Protein AF-A0A535IGC1-F1 (afdb_monomer)

Foldseek 3Di:
DVLCVLVVNPDDDDPPDDPLPAALDLSLLLVVLLVCLVVLALEAEAADLVQQDDPPDGDRVCSNRVVVSVVVSLPPQQADCVHPVCCCPPVVRDRHHHFKYWHQYPDLPADKDACQVPLVSNLVSVVVPVVPDDPCPSVVVLVQQCVSCVVVVHNGIGGTHMDGPCPVPDPPPVVVVVVVVVPDDPDDDDDDDDDDDDDDDDDDDDDDDDDDDDDDDDDDDD

pLDDT: mean 81.95, std 23.53, range [31.94, 98.69]

Nearest PDB structures (foldseek):
  8bgo-assembly1_C  TM=8.777E-01  e=1.885E-09  Thermococcus chitonophagus
  5bmo-assembly1_A  TM=8.504E-01  e=1.125E-08  Streptomyces atroolivaceus
  4xm0-assembly1_C  TM=8.292E-01  e=2.214E-08  Pyrococcus furiosus DSM 3638
  5b2e-assembly1_A  TM=8.181E-01  e=2.214E-08  Pyrococcus horikoshii OT3
  1uan-assembly1_A  TM=8.549E-01  e=2.161E-07  Thermus thermophilus

Radius of gyration: 29.23 Å; Cα contacts (8 Å, |Δi|>4): 252; chains: 1; bounding box: 65×77×72 Å

Structure (mmCIF, N/CA/C/O backbone):
data_AF-A0A535IGC1-F1
#
_entry.id   AF-A0A535IGC1-F1
#
loop_
_atom_site.group_PDB
_atom_site.id
_atom_site.type_symbol
_atom_site.label_atom_id
_atom_site.label_alt_id
_atom_site.label_comp_id
_atom_site.label_asym_id
_atom_site.label_entity_id
_atom_site.label_seq_id
_atom_site.pdbx_PDB_ins_code
_atom_site.Cartn_x
_atom_site.Cartn_y
_atom_site.Cartn_z
_atom_site.occupancy
_atom_site.B_iso_o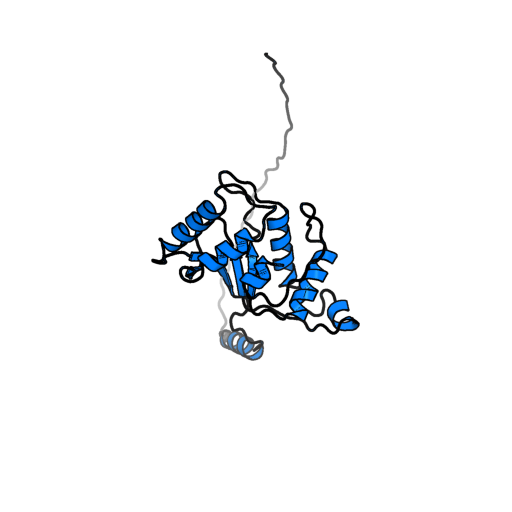r_equiv
_atom_site.auth_seq_id
_atom_site.auth_comp_id
_atom_site.auth_asym_id
_atom_site.auth_atom_id
_atom_site.pdbx_PDB_model_num
ATOM 1 N N . ARG A 1 1 ? -3.485 -13.966 4.591 1.00 93.81 1 ARG A N 1
ATOM 2 C CA . ARG A 1 1 ? -4.575 -14.299 3.627 1.00 93.81 1 ARG A CA 1
ATOM 3 C C . ARG A 1 1 ? -5.974 -14.247 4.254 1.00 93.81 1 ARG A C 1
ATOM 5 O O . ARG A 1 1 ? -6.880 -13.777 3.584 1.00 93.81 1 ARG A O 1
ATOM 12 N N . ALA A 1 2 ? -6.171 -14.672 5.509 1.00 97.38 2 ALA A N 1
ATOM 13 C CA . ALA A 1 2 ? -7.474 -14.575 6.183 1.00 97.38 2 ALA A CA 1
ATOM 14 C C . ALA A 1 2 ? -8.027 -13.134 6.248 1.00 97.38 2 ALA A C 1
ATOM 16 O O . ALA A 1 2 ? -9.156 -12.908 5.826 1.00 97.38 2 ALA A O 1
ATOM 17 N N . ALA A 1 3 ? -7.205 -12.158 6.655 1.00 98.00 3 ALA A N 1
ATOM 18 C CA . ALA A 1 3 ? -7.575 -10.738 6.658 1.00 98.00 3 ALA A CA 1
ATOM 19 C C . ALA A 1 3 ? -8.059 -10.242 5.282 1.00 98.00 3 ALA A C 1
ATOM 21 O O . ALA A 1 3 ? -9.136 -9.668 5.165 1.00 98.00 3 ALA A O 1
ATOM 22 N N . ALA A 1 4 ? -7.308 -10.553 4.219 1.00 97.94 4 ALA A N 1
ATOM 23 C CA . ALA A 1 4 ? -7.671 -10.220 2.842 1.00 97.94 4 ALA A CA 1
ATOM 24 C C . ALA A 1 4 ? -9.051 -10.786 2.453 1.00 97.94 4 ALA A C 1
ATOM 26 O O . ALA A 1 4 ? -9.868 -10.072 1.877 1.00 97.94 4 ALA A O 1
ATOM 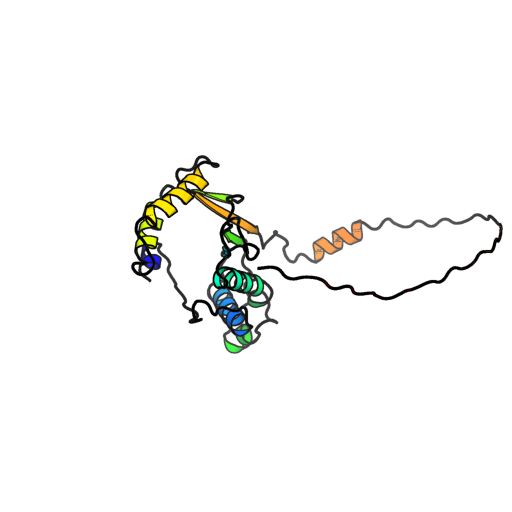27 N N . LYS A 1 5 ? -9.348 -12.036 2.837 1.00 98.00 5 LYS A N 1
ATOM 28 C CA . LYS A 1 5 ? -10.660 -12.659 2.601 1.00 98.00 5 LYS A CA 1
ATOM 29 C C . LYS A 1 5 ? -11.789 -11.927 3.337 1.00 98.00 5 LYS A C 1
ATOM 31 O O . LYS A 1 5 ? -12.843 -11.728 2.747 1.00 98.00 5 LYS A O 1
ATOM 36 N N . ILE A 1 6 ? -11.570 -11.519 4.589 1.00 98.50 6 ILE A N 1
ATOM 37 C CA . ILE A 1 6 ? -12.553 -10.758 5.384 1.00 98.50 6 ILE A CA 1
ATOM 38 C C . ILE A 1 6 ? -12.874 -9.416 4.715 1.00 98.50 6 ILE A C 1
ATOM 40 O O . ILE A 1 6 ? -14.035 -9.026 4.655 1.00 98.50 6 ILE A O 1
ATOM 44 N N . LEU A 1 7 ? -11.858 -8.743 4.169 1.00 98.25 7 LEU A N 1
ATOM 45 C CA . LEU A 1 7 ? -11.997 -7.457 3.478 1.00 98.25 7 LEU A CA 1
ATOM 46 C C . LEU A 1 7 ? -12.511 -7.578 2.030 1.00 98.25 7 LEU A C 1
ATOM 48 O O . LEU A 1 7 ? -12.678 -6.563 1.361 1.00 98.25 7 LEU A O 1
ATOM 52 N N . GLY A 1 8 ? -12.729 -8.792 1.512 1.00 97.94 8 GLY A N 1
ATOM 53 C CA . GLY A 1 8 ? -13.140 -9.000 0.118 1.00 97.94 8 GLY A CA 1
ATOM 54 C C . GLY A 1 8 ? -12.042 -8.716 -0.918 1.00 97.94 8 GLY A C 1
ATOM 55 O O . GLY A 1 8 ? -12.336 -8.522 -2.099 1.00 97.94 8 GLY A O 1
ATOM 56 N N . VAL A 1 9 ? -10.772 -8.701 -0.506 1.00 98.12 9 VAL A N 1
ATOM 57 C CA . VAL A 1 9 ? -9.625 -8.517 -1.405 1.00 98.12 9 VAL A CA 1
ATOM 58 C C . VAL A 1 9 ? -9.498 -9.734 -2.325 1.00 98.12 9 VAL A C 1
ATOM 60 O O . VAL A 1 9 ? -9.334 -10.864 -1.865 1.00 98.12 9 VAL A O 1
ATOM 63 N N . LYS A 1 10 ? -9.547 -9.497 -3.640 1.00 97.12 10 LYS A N 1
ATOM 64 C CA . LYS A 1 10 ? -9.532 -10.557 -4.666 1.00 97.12 10 LYS A CA 1
ATOM 65 C C . LYS A 1 10 ? -8.145 -11.146 -4.913 1.00 97.12 10 LYS A C 1
ATOM 67 O O . LYS A 1 10 ? -8.017 -12.340 -5.167 1.00 97.12 10 LYS A O 1
ATOM 72 N N . HIS A 1 11 ? -7.110 -10.312 -4.838 1.00 96.56 11 HIS A N 1
ATOM 73 C CA . HIS A 1 11 ? -5.739 -10.694 -5.159 1.00 96.56 11 HIS A CA 1
ATOM 74 C C . HIS A 1 11 ? -4.785 -10.202 -4.075 1.00 96.56 11 HIS A C 1
ATOM 76 O O . HIS A 1 11 ? -4.867 -9.065 -3.621 1.00 96.56 11 HIS A O 1
ATOM 82 N N . THR A 1 12 ? -3.870 -11.073 -3.657 1.00 97.19 12 THR A N 1
ATOM 83 C CA . THR A 1 12 ? -2.768 -10.724 -2.758 1.00 97.19 12 THR A CA 1
ATOM 84 C C . THR A 1 12 ? -1.491 -11.266 -3.369 1.00 97.19 12 THR A C 1
ATOM 86 O O . THR A 1 12 ? -1.341 -12.486 -3.492 1.00 97.19 12 THR A O 1
ATOM 89 N N . VAL A 1 13 ? -0.600 -10.355 -3.744 1.00 97.56 13 VAL A N 1
ATOM 90 C CA . VAL A 1 13 ? 0.707 -10.665 -4.322 1.00 97.56 13 VAL A CA 1
ATOM 91 C C . VAL A 1 13 ? 1.762 -10.455 -3.244 1.00 97.56 13 VAL A C 1
ATOM 93 O O . VAL A 1 13 ? 1.803 -9.402 -2.615 1.00 97.56 13 VAL A O 1
ATOM 96 N N . PHE A 1 14 ? 2.588 -11.471 -3.013 1.00 97.56 14 PHE A N 1
ATOM 97 C CA . PHE A 1 14 ? 3.738 -11.391 -2.117 1.00 97.56 14 PHE A CA 1
ATOM 98 C C . PHE A 1 14 ? 4.990 -11.289 -2.982 1.00 97.56 14 PHE A C 1
ATOM 100 O O . PHE A 1 14 ? 5.249 -12.200 -3.762 1.00 97.56 14 PHE A O 1
ATOM 107 N N . LEU A 1 15 ? 5.738 -10.191 -2.856 1.00 97.50 15 LEU A N 1
ATOM 108 C CA . LEU A 1 15 ? 6.966 -9.977 -3.632 1.00 97.50 15 LEU A CA 1
ATOM 109 C C . LEU A 1 15 ? 8.189 -10.696 -3.041 1.00 97.50 15 LEU A C 1
ATOM 111 O O . LEU A 1 15 ? 9.201 -10.823 -3.711 1.00 97.50 15 LEU A O 1
ATOM 115 N N . GLY A 1 16 ? 8.086 -11.203 -1.807 1.00 97.06 16 GLY A N 1
ATOM 116 C CA . GLY A 1 16 ? 9.104 -12.075 -1.213 1.00 97.06 16 GLY A CA 1
ATOM 117 C C . GLY A 1 16 ? 10.353 -11.370 -0.678 1.00 97.06 16 GLY A C 1
ATOM 118 O O . GLY A 1 16 ? 11.321 -12.053 -0.366 1.00 97.06 16 GLY A O 1
ATOM 119 N N . TYR A 1 17 ? 10.336 -10.041 -0.554 1.00 97.50 17 TYR A N 1
ATOM 120 C CA . TYR A 1 17 ? 11.405 -9.282 0.100 1.00 97.50 17 TYR A CA 1
ATOM 121 C C . TYR A 1 17 ? 11.383 -9.480 1.622 1.00 97.50 17 TYR A C 1
ATOM 123 O O . TYR A 1 17 ? 10.310 -9.584 2.219 1.00 97.50 17 TYR A O 1
ATOM 131 N N . GLU A 1 18 ? 12.570 -9.562 2.225 1.00 96.81 18 GLU A N 1
ATOM 132 C CA . GLU A 1 18 ? 12.751 -9.804 3.659 1.00 96.81 18 GLU A CA 1
ATOM 133 C C . GLU A 1 18 ? 12.385 -8.567 4.492 1.00 96.81 18 GLU A C 1
ATOM 135 O O . GLU A 1 18 ? 12.747 -7.441 4.148 1.00 96.81 18 GLU A O 1
ATOM 140 N N . ASP A 1 19 ? 11.664 -8.798 5.590 1.00 96.50 19 ASP A N 1
ATOM 141 C CA . ASP A 1 19 ? 11.233 -7.766 6.535 1.00 96.50 19 ASP A CA 1
ATOM 142 C C . ASP A 1 19 ? 12.435 -7.114 7.233 1.00 96.50 19 ASP A C 1
ATOM 144 O O . ASP A 1 19 ? 13.337 -7.803 7.714 1.00 96.50 19 ASP A O 1
ATOM 148 N N . GLY A 1 20 ? 12.460 -5.783 7.274 1.00 95.56 20 GLY A N 1
ATOM 149 C CA . GLY A 1 20 ? 13.545 -4.979 7.840 1.00 95.56 20 GLY A CA 1
ATOM 150 C C . GLY A 1 20 ? 14.726 -4.733 6.896 1.00 95.56 20 GLY A C 1
ATOM 151 O O . GLY A 1 20 ? 15.635 -3.980 7.252 1.00 95.56 20 GLY A O 1
ATOM 152 N N . TYR A 1 21 ? 14.728 -5.339 5.703 1.00 96.19 21 TYR A N 1
ATOM 153 C CA . TYR A 1 21 ? 15.804 -5.223 4.707 1.00 96.19 21 TYR A CA 1
ATOM 154 C C . TYR A 1 21 ? 15.336 -4.596 3.388 1.00 96.19 21 TYR A C 1
ATOM 156 O O . TYR A 1 21 ? 16.065 -4.618 2.390 1.00 96.19 21 TYR A O 1
ATOM 164 N N . LEU A 1 22 ? 14.128 -4.029 3.354 1.00 97.56 22 LEU A N 1
ATOM 165 C CA . LEU A 1 22 ? 13.589 -3.429 2.141 1.00 97.56 22 LEU A CA 1
ATOM 166 C C . LEU A 1 22 ? 14.400 -2.190 1.735 1.00 97.56 22 LEU A C 1
ATOM 168 O O . LEU A 1 22 ? 14.574 -1.255 2.512 1.00 97.56 22 LEU A O 1
ATOM 172 N N . TYR A 1 23 ? 14.840 -2.157 0.478 1.00 97.38 23 TYR A N 1
ATOM 173 C CA . TYR A 1 23 ? 15.505 -1.003 -0.126 1.00 97.38 23 TYR A CA 1
ATOM 174 C C . TYR A 1 23 ? 14.964 -0.766 -1.544 1.00 97.38 23 TYR A C 1
ATOM 176 O O . TYR A 1 23 ? 14.644 -1.736 -2.231 1.00 97.38 23 TYR A O 1
ATOM 184 N N . PRO A 1 24 ? 14.867 0.482 -2.040 1.00 96.88 24 PRO A N 1
ATOM 185 C CA . PRO A 1 24 ? 14.277 0.798 -3.341 1.00 96.88 24 PRO A CA 1
ATOM 186 C C . PRO A 1 24 ? 15.242 0.517 -4.504 1.00 96.88 24 PRO A C 1
ATOM 188 O O . PRO A 1 24 ? 15.548 1.398 -5.317 1.00 96.88 24 PRO A O 1
ATOM 191 N N . THR A 1 25 ? 15.740 -0.718 -4.590 1.00 98.00 25 THR A N 1
ATOM 192 C CA . THR A 1 25 ? 16.601 -1.165 -5.690 1.00 98.00 25 THR A CA 1
ATOM 193 C C . THR A 1 25 ? 15.827 -1.210 -7.009 1.00 98.00 25 THR A C 1
ATOM 195 O O . THR A 1 25 ? 14.597 -1.106 -7.049 1.00 98.00 25 THR A O 1
ATOM 198 N N . LEU A 1 26 ? 16.547 -1.344 -8.127 1.00 98.00 26 LEU A N 1
ATOM 199 C CA . LEU A 1 26 ? 15.909 -1.467 -9.438 1.00 98.00 26 LEU A CA 1
ATOM 200 C C . LEU A 1 26 ? 15.075 -2.747 -9.548 1.00 98.00 26 LEU A C 1
ATOM 202 O O . LEU A 1 26 ? 14.032 -2.718 -10.192 1.00 98.00 26 LEU A O 1
ATOM 206 N N . GLU A 1 27 ? 15.484 -3.832 -8.895 1.00 98.06 27 GLU A N 1
ATOM 207 C CA . GLU A 1 27 ? 14.746 -5.096 -8.853 1.00 98.06 27 GLU A CA 1
ATOM 208 C C . GLU A 1 27 ? 13.403 -4.930 -8.133 1.00 98.06 27 GLU A C 1
ATOM 210 O O . GLU A 1 27 ? 12.357 -5.196 -8.725 1.00 98.06 27 GLU A O 1
ATOM 215 N N . VAL A 1 28 ? 13.418 -4.376 -6.914 1.00 98.31 28 VAL A N 1
ATOM 216 C CA . VAL A 1 28 ? 12.204 -4.118 -6.117 1.00 98.31 28 VAL A CA 1
ATOM 217 C C . VAL A 1 28 ? 11.236 -3.217 -6.877 1.00 98.31 28 VAL A C 1
ATOM 219 O O . VAL A 1 28 ? 10.037 -3.489 -6.974 1.00 98.31 28 VAL A O 1
ATOM 222 N N . ARG A 1 29 ? 11.767 -2.147 -7.471 1.00 98.38 29 ARG A N 1
ATOM 223 C CA . ARG A 1 29 ? 10.988 -1.214 -8.286 1.00 98.38 29 ARG A CA 1
ATOM 224 C C . ARG A 1 29 ? 10.409 -1.870 -9.534 1.00 98.38 29 ARG A C 1
ATOM 226 O O . ARG A 1 29 ? 9.246 -1.628 -9.846 1.00 98.38 29 ARG A O 1
ATOM 233 N N . LYS A 1 30 ? 11.175 -2.714 -10.233 1.00 98.50 30 LYS A N 1
ATOM 234 C CA . LYS A 1 30 ? 10.685 -3.458 -11.402 1.00 98.50 30 LYS A CA 1
ATOM 235 C C . LYS A 1 30 ? 9.546 -4.392 -11.021 1.00 98.50 30 LYS A C 1
ATOM 237 O O . LYS A 1 30 ? 8.545 -4.443 -11.732 1.00 98.50 30 LYS A O 1
ATOM 242 N N . ASP A 1 31 ? 9.663 -5.081 -9.893 1.00 98.62 31 ASP A N 1
ATOM 243 C CA . ASP A 1 31 ? 8.626 -5.992 -9.417 1.00 98.62 31 ASP A CA 1
ATOM 244 C C . ASP A 1 31 ? 7.330 -5.260 -9.067 1.00 98.62 31 ASP A C 1
ATOM 246 O O . ASP A 1 31 ? 6.247 -5.715 -9.445 1.00 98.62 31 ASP A O 1
ATOM 250 N N . VAL A 1 32 ? 7.416 -4.093 -8.423 1.00 98.56 32 VAL A N 1
ATOM 251 C CA . VAL A 1 32 ? 6.238 -3.253 -8.159 1.00 98.56 32 VAL A CA 1
ATOM 252 C C . VAL A 1 32 ? 5.669 -2.669 -9.455 1.00 98.56 32 VAL A C 1
ATOM 254 O O . VAL A 1 32 ? 4.457 -2.738 -9.670 1.00 98.56 32 VAL A O 1
ATOM 257 N N . ALA A 1 33 ? 6.509 -2.162 -10.361 1.00 98.62 33 ALA A N 1
ATOM 258 C CA . ALA A 1 33 ? 6.076 -1.655 -11.663 1.00 98.62 33 ALA A CA 1
ATOM 259 C C . ALA A 1 33 ? 5.356 -2.733 -12.489 1.00 98.62 33 ALA A C 1
ATOM 261 O O . ALA A 1 33 ? 4.309 -2.455 -13.080 1.00 98.62 33 ALA A O 1
ATOM 262 N N . ARG A 1 34 ? 5.850 -3.978 -12.461 1.00 98.69 34 ARG A N 1
ATOM 263 C CA . ARG A 1 34 ? 5.189 -5.144 -13.059 1.00 98.69 34 ARG A CA 1
ATOM 264 C C . ARG A 1 34 ? 3.773 -5.313 -12.510 1.00 98.69 34 ARG A C 1
ATOM 266 O O . ARG A 1 34 ? 2.833 -5.414 -13.294 1.00 98.69 34 ARG A O 1
ATOM 273 N N . GLN A 1 35 ? 3.590 -5.272 -11.186 1.00 98.69 35 GLN A N 1
ATOM 274 C CA . GLN A 1 35 ? 2.255 -5.395 -10.582 1.00 98.69 35 GLN A CA 1
ATOM 275 C C . GLN A 1 35 ? 1.325 -4.234 -10.952 1.00 98.69 35 GLN A C 1
ATOM 277 O O . GLN A 1 35 ? 0.140 -4.459 -11.203 1.00 98.69 35 GLN A O 1
ATOM 282 N N . ILE A 1 36 ? 1.845 -3.006 -11.051 1.00 98.56 36 ILE A N 1
ATOM 283 C CA . ILE A 1 36 ? 1.057 -1.855 -11.516 1.00 98.56 36 ILE A CA 1
ATOM 284 C C . ILE A 1 36 ? 0.596 -2.067 -12.964 1.00 98.56 36 ILE A C 1
ATOM 286 O O . ILE A 1 36 ? -0.571 -1.817 -13.264 1.00 98.56 36 ILE A O 1
ATOM 290 N N . ARG A 1 37 ? 1.459 -2.565 -13.859 1.00 98.62 37 ARG A N 1
ATOM 291 C CA . ARG A 1 37 ? 1.080 -2.825 -15.260 1.00 98.62 37 ARG A CA 1
ATOM 292 C C . ARG A 1 37 ? 0.132 -4.021 -15.424 1.00 98.62 37 ARG A C 1
ATOM 294 O O . ARG A 1 37 ? -0.730 -3.980 -16.299 1.00 98.62 37 ARG A O 1
ATOM 301 N N . ILE A 1 38 ? 0.236 -5.045 -14.569 1.00 98.56 38 ILE A N 1
ATOM 302 C CA . ILE A 1 38 ? -0.696 -6.190 -14.532 1.00 98.56 38 ILE A CA 1
ATOM 303 C C . ILE A 1 38 ? -2.089 -5.743 -14.077 1.00 98.56 38 ILE A C 1
ATOM 305 O O . ILE A 1 38 ? -3.087 -6.039 -14.732 1.00 98.56 38 ILE A O 1
ATOM 309 N N . HIS A 1 39 ? -2.168 -5.039 -12.946 1.00 98.19 39 HIS A N 1
ATOM 310 C CA . HIS A 1 39 ? -3.447 -4.733 -12.300 1.00 98.19 39 HIS A CA 1
ATOM 311 C C . HIS A 1 39 ? -4.084 -3.421 -12.756 1.00 98.19 39 HIS A C 1
ATOM 313 O O . HIS A 1 39 ? -5.264 -3.207 -12.483 1.00 98.19 39 HIS A O 1
ATOM 319 N N . LYS A 1 40 ? -3.325 -2.555 -13.436 1.00 97.81 40 LYS A N 1
ATOM 320 C CA . LYS A 1 40 ? -3.767 -1.256 -13.962 1.00 97.81 40 LYS A CA 1
ATOM 321 C C . LYS A 1 40 ? -4.612 -0.448 -12.960 1.00 97.81 40 LYS A C 1
ATOM 323 O O . LYS A 1 40 ? -5.730 -0.045 -13.284 1.00 97.81 40 LYS A O 1
ATOM 328 N N . PRO A 1 41 ? -4.121 -0.223 -11.725 1.00 97.75 41 PRO A N 1
ATOM 329 C CA . PRO A 1 41 ? -4.926 0.385 -10.674 1.00 97.75 41 PRO A CA 1
ATOM 330 C C . PRO A 1 41 ? -5.254 1.851 -10.980 1.00 97.75 41 PRO A C 1
ATOM 332 O O . PRO A 1 41 ? -4.369 2.638 -11.314 1.00 97.75 41 PRO A O 1
ATOM 335 N N . ASP A 1 42 ? -6.507 2.258 -10.784 1.00 97.81 42 ASP A N 1
ATOM 336 C CA . ASP A 1 42 ? -6.878 3.680 -10.805 1.00 97.81 42 ASP A CA 1
ATOM 337 C C . ASP A 1 42 ? -6.270 4.443 -9.621 1.00 97.81 42 ASP A C 1
ATOM 339 O O . ASP A 1 42 ? -5.951 5.627 -9.726 1.00 97.81 42 ASP A O 1
ATOM 343 N N . VAL A 1 43 ? -6.112 3.757 -8.490 1.00 97.44 43 VAL A N 1
ATOM 344 C CA . VAL A 1 43 ? -5.687 4.334 -7.219 1.00 97.44 43 VAL A CA 1
ATOM 345 C C . VAL A 1 43 ? -4.623 3.454 -6.579 1.00 97.44 43 VAL A C 1
ATOM 347 O O . VAL A 1 43 ? -4.780 2.235 -6.522 1.00 97.44 43 VAL A O 1
ATOM 350 N N . ILE A 1 44 ? -3.571 4.078 -6.051 1.00 98.00 44 ILE A N 1
ATOM 351 C CA . ILE A 1 44 ? -2.584 3.422 -5.185 1.00 98.00 44 ILE A CA 1
ATOM 352 C C . ILE A 1 44 ? -2.675 4.018 -3.777 1.00 98.00 44 ILE A C 1
ATOM 354 O O . ILE A 1 44 ? -2.884 5.221 -3.628 1.00 98.00 44 ILE A O 1
ATOM 358 N N . LEU A 1 45 ? -2.522 3.174 -2.754 1.00 97.31 45 LEU A N 1
ATOM 359 C CA . LEU A 1 45 ? -2.442 3.569 -1.349 1.00 97.31 45 LEU A CA 1
ATOM 360 C C . LEU A 1 45 ? -1.052 3.206 -0.803 1.00 97.31 45 LEU A C 1
ATOM 362 O O . LEU A 1 45 ? -0.612 2.070 -0.981 1.00 97.31 45 LEU A O 1
ATOM 366 N N . CYS A 1 46 ? -0.375 4.139 -0.134 1.00 96.75 46 CYS A N 1
ATOM 367 C CA . CYS A 1 46 ? 0.873 3.889 0.602 1.00 96.75 46 CYS A CA 1
ATOM 368 C C . CYS A 1 46 ? 1.033 4.888 1.764 1.00 96.75 46 CYS A C 1
ATOM 370 O O . CYS A 1 46 ? 0.148 5.711 1.996 1.00 96.75 46 CYS A O 1
ATOM 372 N N . PHE A 1 47 ? 2.134 4.827 2.516 1.00 94.94 47 PHE A N 1
ATOM 373 C CA . PHE A 1 47 ? 2.464 5.885 3.478 1.00 94.94 47 PHE A CA 1
ATOM 374 C C . PHE A 1 47 ? 3.02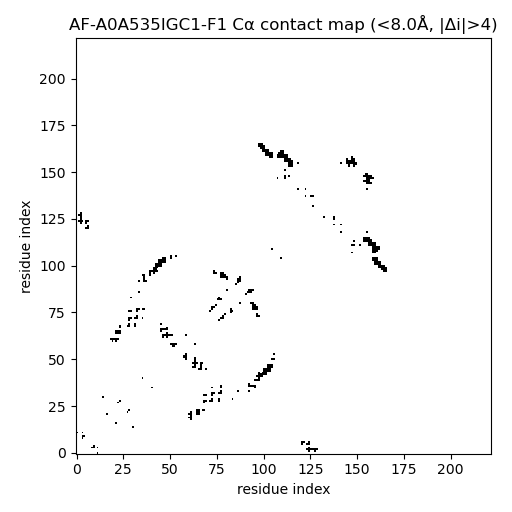1 7.121 2.757 1.00 94.94 47 PHE A C 1
ATOM 376 O O . PHE A 1 47 ? 3.505 7.029 1.627 1.00 94.94 47 PHE A O 1
ATOM 383 N N . ASP A 1 48 ? 2.960 8.291 3.397 1.00 93.31 48 ASP A N 1
ATOM 384 C CA . ASP A 1 48 ? 3.710 9.461 2.934 1.00 93.31 48 ASP A CA 1
ATOM 385 C C . ASP A 1 48 ? 5.221 9.222 3.172 1.00 93.31 48 ASP A C 1
ATOM 387 O O . ASP A 1 48 ? 5.642 9.040 4.318 1.00 93.31 48 ASP A O 1
ATOM 391 N N . PRO A 1 49 ? 6.073 9.240 2.125 1.00 89.94 49 PRO A N 1
ATOM 392 C CA . PRO A 1 49 ? 7.509 8.958 2.256 1.00 89.94 49 PRO A CA 1
ATOM 393 C C . PRO A 1 49 ? 8.267 10.016 3.078 1.00 89.94 49 PRO A C 1
ATOM 395 O O . PRO A 1 49 ? 9.417 9.802 3.472 1.00 89.94 49 PRO A O 1
ATOM 398 N N . THR A 1 50 ? 7.644 11.167 3.351 1.00 90.94 50 THR A N 1
ATOM 399 C CA . THR A 1 50 ? 8.219 12.221 4.198 1.00 90.94 50 THR A CA 1
ATOM 400 C C . THR A 1 50 ? 8.040 11.951 5.695 1.00 90.94 50 THR A C 1
ATOM 402 O O . THR A 1 50 ? 8.705 12.590 6.514 1.00 90.94 50 THR A O 1
ATOM 405 N N . MET A 1 51 ? 7.220 10.965 6.076 1.00 90.81 51 MET A N 1
ATOM 406 C CA . MET A 1 51 ? 7.015 10.541 7.464 1.00 90.81 51 MET A CA 1
ATOM 407 C C . MET A 1 51 ? 8.217 9.764 7.999 1.00 90.81 51 MET A C 1
ATOM 409 O O . MET A 1 51 ? 8.189 8.541 8.114 1.00 90.81 51 MET A O 1
ATOM 413 N N . ARG A 1 52 ? 9.298 10.464 8.334 1.00 92.19 52 ARG A N 1
ATOM 414 C CA . ARG A 1 52 ? 10.508 9.820 8.873 1.00 92.19 52 ARG A CA 1
ATOM 415 C C . ARG A 1 52 ? 10.567 9.862 10.399 1.00 92.19 52 ARG A C 1
ATOM 417 O O . ARG A 1 52 ? 11.063 8.925 11.016 1.00 92.19 52 ARG A O 1
ATOM 424 N N . ILE A 1 53 ? 10.072 10.943 11.000 1.00 92.25 53 ILE A N 1
ATOM 425 C CA . ILE A 1 53 ? 10.159 11.219 12.438 1.00 92.25 53 ILE A CA 1
ATOM 426 C C . ILE A 1 53 ? 8.850 11.877 12.892 1.00 92.25 53 ILE A C 1
ATOM 428 O O . ILE A 1 53 ? 8.317 12.738 12.193 1.00 92.25 53 ILE A O 1
ATOM 432 N N . ALA A 1 54 ? 8.367 11.482 14.064 1.00 88.00 54 ALA A N 1
ATOM 433 C CA . ALA A 1 54 ? 7.329 12.140 14.849 1.00 88.00 54 ALA A CA 1
ATOM 434 C C . ALA A 1 54 ? 7.847 12.379 16.280 1.00 88.00 54 ALA A C 1
ATOM 436 O O . ALA A 1 54 ? 8.912 11.881 16.644 1.00 88.00 54 ALA A O 1
ATOM 437 N N . ASP A 1 55 ? 7.091 13.116 17.097 1.00 87.88 55 ASP A N 1
ATOM 438 C CA . ASP A 1 55 ? 7.530 13.599 18.418 1.00 87.88 55 ASP A CA 1
ATOM 439 C C . ASP A 1 55 ? 8.127 12.512 19.329 1.00 87.88 55 ASP A C 1
ATOM 441 O O . ASP A 1 55 ? 9.094 12.760 20.046 1.00 87.88 55 ASP A O 1
ATOM 445 N N . THR A 1 56 ? 7.574 11.299 19.290 1.00 89.50 56 THR A N 1
ATOM 446 C CA . THR A 1 56 ? 8.005 10.164 20.124 1.00 89.50 56 THR A CA 1
ATOM 447 C C . THR A 1 56 ? 8.328 8.907 19.316 1.00 89.50 56 THR A C 1
ATOM 449 O O . THR A 1 56 ? 8.471 7.826 19.888 1.00 89.50 56 THR A O 1
ATOM 452 N N . TYR A 1 57 ? 8.433 9.017 17.989 1.00 88.62 57 TYR A N 1
ATOM 453 C CA . TYR A 1 57 ? 8.500 7.854 17.106 1.00 88.62 57 TYR A CA 1
ATOM 454 C C . TYR A 1 57 ? 9.404 8.094 15.893 1.00 88.62 57 TYR A C 1
ATOM 456 O O . TYR A 1 57 ? 9.258 9.078 15.171 1.00 88.62 57 TYR A O 1
ATOM 464 N N . VAL A 1 58 ? 10.321 7.161 15.641 1.00 93.25 58 VAL A N 1
ATOM 465 C CA . VAL A 1 58 ? 11.070 7.071 14.381 1.00 93.25 58 VAL A CA 1
ATOM 466 C C . VAL A 1 58 ? 10.382 6.022 13.521 1.00 93.25 58 VAL A C 1
ATOM 468 O O . VAL A 1 58 ? 10.139 4.912 13.993 1.00 93.25 58 VAL A O 1
ATOM 471 N N . ASN A 1 59 ? 10.047 6.375 12.280 1.00 93.44 59 ASN A N 1
ATOM 472 C CA . ASN A 1 59 ? 9.294 5.471 11.418 1.00 93.44 59 ASN A CA 1
ATOM 473 C C . ASN A 1 59 ? 10.128 4.252 11.019 1.00 93.44 59 ASN A C 1
ATOM 475 O O . ASN A 1 59 ? 11.346 4.344 10.844 1.00 93.44 59 ASN A O 1
ATOM 479 N N . HIS A 1 60 ? 9.451 3.119 10.847 1.00 94.69 60 HIS A N 1
ATOM 480 C CA . HIS A 1 60 ? 10.078 1.893 10.383 1.00 94.69 60 HIS A CA 1
ATOM 481 C C . HIS A 1 60 ? 10.708 2.115 8.995 1.00 94.69 60 HIS A C 1
ATOM 483 O O . HIS A 1 60 ? 10.035 2.677 8.121 1.00 94.69 60 HIS A O 1
ATOM 489 N N . PRO A 1 61 ? 11.963 1.681 8.760 1.00 94.62 61 PRO A N 1
ATOM 490 C CA . PRO A 1 61 ? 12.627 1.861 7.469 1.00 94.62 61 PRO A CA 1
ATOM 491 C C . PRO A 1 61 ? 11.793 1.292 6.317 1.00 94.62 61 PRO A C 1
ATOM 493 O O . PRO A 1 61 ? 11.554 1.999 5.345 1.00 94.62 61 PRO A O 1
ATOM 496 N N . ASP A 1 62 ? 11.225 0.095 6.464 1.00 97.00 62 ASP A N 1
ATOM 497 C CA . ASP A 1 62 ? 10.401 -0.505 5.407 1.00 97.00 62 ASP A CA 1
ATOM 498 C C . ASP A 1 62 ? 9.161 0.320 5.041 1.00 97.00 62 ASP A C 1
ATOM 500 O O . ASP A 1 62 ? 8.783 0.346 3.874 1.00 97.00 62 ASP A O 1
ATOM 504 N N . HIS A 1 63 ? 8.536 1.048 5.978 1.00 96.19 63 HIS A N 1
ATOM 505 C CA . HIS A 1 63 ? 7.415 1.934 5.630 1.00 96.19 63 HIS A CA 1
ATOM 506 C C . HIS A 1 63 ? 7.868 3.073 4.712 1.00 96.19 63 HIS A C 1
ATOM 508 O O . HIS A 1 63 ? 7.164 3.445 3.768 1.00 96.19 63 HIS A O 1
ATOM 514 N N . ILE A 1 64 ? 9.050 3.622 4.996 1.00 95.56 64 ILE A N 1
ATOM 515 C CA . ILE A 1 64 ? 9.665 4.688 4.211 1.00 95.56 64 ILE A CA 1
ATOM 516 C C . ILE A 1 64 ? 10.039 4.146 2.830 1.00 95.56 64 ILE A C 1
ATOM 518 O O . ILE A 1 64 ? 9.621 4.708 1.817 1.00 95.56 64 ILE A O 1
ATOM 522 N N . GLU A 1 65 ? 10.781 3.040 2.785 1.00 97.38 65 GLU A N 1
ATOM 523 C CA . GLU A 1 65 ? 11.307 2.492 1.536 1.00 97.38 65 GLU A CA 1
ATOM 524 C C . GLU A 1 65 ? 10.198 1.905 0.652 1.00 97.38 65 GLU A C 1
ATOM 526 O O . GLU A 1 65 ? 10.217 2.113 -0.559 1.00 97.38 65 GLU A O 1
ATOM 531 N N . ALA A 1 66 ? 9.158 1.280 1.218 1.00 97.81 66 ALA A N 1
ATOM 532 C CA . ALA A 1 66 ? 7.986 0.849 0.448 1.00 97.81 66 ALA A CA 1
ATOM 533 C C . ALA A 1 66 ? 7.275 2.034 -0.223 1.00 97.81 66 ALA A C 1
ATOM 535 O O . ALA A 1 66 ? 6.842 1.940 -1.374 1.00 97.81 66 ALA A O 1
ATOM 536 N N . SER A 1 67 ? 7.183 3.168 0.474 1.00 96.81 67 SER A N 1
ATOM 537 C CA . SER A 1 67 ? 6.583 4.388 -0.075 1.00 96.81 67 SER A CA 1
ATOM 538 C C . SER A 1 67 ? 7.455 4.987 -1.179 1.00 96.81 67 SER A C 1
ATOM 540 O O . SER A 1 67 ? 6.948 5.346 -2.241 1.00 96.81 67 SER A O 1
ATOM 542 N N . GLU A 1 68 ? 8.774 5.018 -0.982 1.00 97.00 68 GLU A N 1
ATOM 543 C CA . GLU A 1 68 ? 9.740 5.456 -1.995 1.00 97.00 68 GLU A CA 1
ATOM 544 C C . GLU A 1 68 ? 9.675 4.583 -3.261 1.00 97.00 68 GLU A C 1
ATOM 546 O O . GLU A 1 68 ? 9.651 5.105 -4.382 1.00 97.00 68 GLU A O 1
ATOM 551 N N . VAL A 1 69 ? 9.573 3.257 -3.100 1.00 98.06 69 VAL A N 1
ATOM 552 C CA . VAL A 1 69 ? 9.360 2.315 -4.208 1.00 98.06 69 VAL A CA 1
ATOM 553 C C . VAL A 1 69 ? 8.083 2.658 -4.966 1.00 98.06 69 VAL A C 1
ATOM 555 O O . VAL A 1 69 ? 8.124 2.740 -6.194 1.00 98.06 69 VAL A O 1
ATOM 558 N N . VAL A 1 70 ? 6.960 2.884 -4.274 1.00 97.62 70 VAL A N 1
ATOM 559 C CA . VAL A 1 70 ? 5.679 3.229 -4.912 1.00 97.62 70 VAL A CA 1
ATOM 560 C C . VAL A 1 70 ? 5.793 4.514 -5.733 1.00 97.62 70 VAL A C 1
ATOM 562 O O . VAL A 1 70 ? 5.367 4.533 -6.889 1.00 97.62 70 VAL A O 1
ATOM 565 N N . LEU A 1 71 ? 6.401 5.571 -5.188 1.00 96.31 71 LEU A N 1
ATOM 566 C CA . LEU A 1 71 ? 6.542 6.849 -5.892 1.00 96.31 71 LEU A CA 1
ATOM 567 C C . LEU A 1 71 ? 7.365 6.711 -7.178 1.00 96.31 71 LEU A C 1
ATOM 569 O O . LEU A 1 71 ? 6.942 7.185 -8.236 1.00 96.31 71 LEU A O 1
ATOM 573 N N . ARG A 1 72 ? 8.507 6.018 -7.106 1.00 96.88 72 ARG A N 1
ATOM 574 C CA . ARG A 1 72 ? 9.347 5.728 -8.282 1.00 96.88 72 ARG A CA 1
ATOM 575 C C . ARG A 1 72 ? 8.626 4.827 -9.281 1.00 96.88 72 ARG A C 1
ATOM 577 O O . ARG A 1 72 ? 8.749 5.021 -10.491 1.00 96.88 72 ARG A O 1
ATOM 584 N N . SER A 1 73 ? 7.809 3.907 -8.767 1.00 97.06 73 SER A N 1
ATOM 585 C CA . SER A 1 73 ? 7.030 2.989 -9.588 1.00 97.06 73 SER A CA 1
ATOM 586 C C . SER A 1 73 ? 5.960 3.711 -10.406 1.00 97.06 73 SER A C 1
ATOM 588 O O . SER A 1 73 ? 5.731 3.367 -11.560 1.00 97.06 73 SER A O 1
ATOM 590 N N . ILE A 1 74 ? 5.324 4.747 -9.851 1.00 95.75 74 ILE A N 1
ATOM 591 C CA . ILE A 1 74 ? 4.329 5.562 -10.566 1.00 95.75 74 ILE A CA 1
ATOM 592 C C . ILE A 1 74 ? 4.976 6.335 -11.722 1.00 95.75 74 ILE A C 1
ATOM 594 O O . ILE A 1 74 ? 4.423 6.379 -12.825 1.00 95.75 74 ILE A O 1
ATOM 598 N N . ASN A 1 75 ? 6.140 6.947 -11.492 1.00 92.62 75 ASN A N 1
ATOM 599 C CA . ASN A 1 75 ? 6.863 7.703 -12.511 1.00 92.62 75 ASN A CA 1
ATOM 600 C C . ASN A 1 75 ? 8.391 7.591 -12.313 1.00 92.62 75 ASN A C 1
ATOM 602 O O . ASN A 1 75 ? 8.885 8.085 -11.297 1.00 92.62 75 ASN A O 1
ATOM 606 N N . PRO A 1 76 ? 9.157 7.027 -13.272 1.00 94.12 76 PRO A N 1
ATOM 607 C CA . PRO A 1 76 ? 8.746 6.609 -14.620 1.00 94.12 76 PRO A CA 1
ATOM 608 C C . PRO A 1 76 ? 8.442 5.106 -14.788 1.00 94.12 76 PRO A C 1
ATOM 610 O O . PRO A 1 76 ? 8.104 4.696 -15.902 1.00 94.12 76 PRO A O 1
ATOM 613 N N . ASP A 1 77 ? 8.585 4.277 -13.746 1.00 97.81 77 ASP A N 1
ATOM 614 C CA . ASP A 1 77 ? 8.775 2.826 -13.935 1.00 97.81 77 ASP A CA 1
ATOM 615 C C . ASP A 1 77 ? 7.576 2.105 -14.559 1.00 97.81 77 ASP A C 1
ATOM 617 O O . ASP A 1 77 ? 7.734 1.325 -15.499 1.00 97.81 77 ASP A O 1
ATOM 621 N N . ALA A 1 78 ? 6.363 2.369 -14.078 1.00 97.62 78 ALA A N 1
ATOM 622 C CA . ALA A 1 78 ? 5.153 1.754 -14.609 1.00 97.62 78 ALA A CA 1
ATOM 623 C C . ALA A 1 78 ? 4.533 2.555 -15.760 1.00 97.62 78 ALA A C 1
ATOM 625 O O . ALA A 1 78 ? 3.849 1.965 -16.591 1.00 97.62 78 ALA A O 1
ATOM 626 N N . SER A 1 79 ? 4.771 3.867 -15.832 1.00 96.62 79 SER A N 1
ATOM 627 C CA . SER A 1 79 ? 4.058 4.785 -16.734 1.00 96.62 79 SER A CA 1
ATOM 628 C C . SER A 1 79 ? 4.731 5.014 -18.089 1.00 96.62 79 SER A C 1
ATOM 630 O O . SER A 1 79 ? 4.131 5.635 -18.967 1.00 96.62 79 SER A O 1
ATOM 632 N N . THR A 1 80 ? 5.943 4.498 -18.301 1.00 95.44 80 THR A N 1
ATOM 633 C CA . THR A 1 80 ? 6.703 4.676 -19.550 1.00 95.44 80 THR A CA 1
ATOM 634 C C . THR A 1 80 ? 7.177 3.337 -20.115 1.00 95.44 80 THR A C 1
ATOM 636 O O . THR A 1 80 ? 7.350 2.382 -19.369 1.00 95.44 80 THR A O 1
ATOM 639 N N . ARG A 1 81 ? 7.406 3.242 -21.434 1.00 95.88 81 ARG A N 1
ATOM 640 C CA . ARG A 1 81 ? 8.004 2.031 -22.048 1.00 95.88 81 ARG A CA 1
ATOM 641 C C . ARG A 1 81 ? 9.523 1.981 -21.885 1.00 95.88 81 ARG A C 1
ATOM 643 O O . ARG A 1 81 ? 10.118 0.919 -21.987 1.00 95.88 81 ARG A O 1
ATOM 650 N N . GLN A 1 82 ? 10.142 3.140 -21.684 1.00 95.94 82 GLN A N 1
ATOM 651 C CA . GLN A 1 82 ? 11.588 3.316 -21.621 1.00 95.94 82 GLN A CA 1
ATOM 652 C C . GLN A 1 82 ? 12.174 2.744 -20.334 1.00 95.94 82 GLN A C 1
ATOM 654 O O . GLN A 1 82 ? 13.300 2.256 -20.340 1.00 95.94 82 GLN A O 1
ATOM 659 N N . MET A 1 83 ? 11.420 2.821 -19.237 1.00 97.19 83 MET A N 1
ATOM 660 C CA . MET A 1 83 ? 11.821 2.224 -17.977 1.00 97.19 83 MET A CA 1
ATOM 661 C C . MET A 1 83 ? 11.361 0.768 -17.920 1.00 97.19 83 MET A C 1
ATOM 663 O O . MET A 1 83 ? 10.195 0.473 -18.195 1.00 97.19 83 MET A O 1
ATOM 667 N N . PHE A 1 84 ? 12.293 -0.121 -17.571 1.00 97.81 84 PHE A N 1
ATOM 668 C CA . PHE A 1 84 ? 12.103 -1.574 -17.590 1.00 97.81 84 PHE A CA 1
ATOM 669 C C . PHE A 1 84 ? 11.458 -2.061 -18.905 1.00 97.81 84 PHE A C 1
ATOM 671 O O . PHE A 1 84 ? 10.323 -2.558 -18.891 1.00 97.81 84 PHE A O 1
ATOM 678 N N . PRO A 1 85 ? 12.126 -1.856 -20.061 1.00 97.81 85 PRO A N 1
ATOM 679 C CA . PRO A 1 85 ? 11.575 -2.206 -21.369 1.00 97.81 85 PRO A CA 1
ATOM 680 C C . PRO A 1 85 ? 11.206 -3.689 -21.477 1.00 97.81 85 PRO A C 1
ATOM 682 O O . PRO A 1 85 ? 10.242 -4.000 -22.175 1.00 97.81 85 PRO A O 1
ATOM 685 N N . GLU A 1 86 ? 11.881 -4.571 -20.729 1.00 98.06 86 GLU A N 1
ATOM 686 C CA . GLU A 1 86 ? 11.590 -6.008 -20.668 1.00 98.06 86 GLU A CA 1
ATOM 687 C C . GLU A 1 86 ? 10.148 -6.310 -20.232 1.00 98.06 86 GLU A C 1
ATOM 689 O O . GLU A 1 86 ? 9.531 -7.255 -20.721 1.00 98.06 86 GLU A O 1
ATOM 694 N N . LEU A 1 87 ? 9.548 -5.457 -19.388 1.00 98.38 87 LEU A N 1
ATOM 695 C CA . LEU A 1 87 ? 8.148 -5.616 -18.989 1.00 98.38 87 LEU A CA 1
ATOM 696 C C . LEU A 1 87 ? 7.212 -5.496 -20.199 1.00 98.38 87 LEU A C 1
ATOM 698 O O . LEU A 1 87 ? 6.157 -6.116 -20.221 1.00 98.38 87 LEU A O 1
ATOM 702 N N . TRP A 1 88 ? 7.576 -4.701 -21.208 1.00 97.25 88 TRP A N 1
ATOM 703 C CA . TRP A 1 88 ? 6.790 -4.548 -22.433 1.00 97.25 88 TRP A CA 1
ATOM 704 C C . TRP A 1 88 ? 7.229 -5.525 -23.534 1.00 97.25 88 TRP A C 1
ATOM 706 O O . TRP A 1 88 ? 6.368 -6.148 -24.156 1.00 97.25 88 TRP A O 1
ATOM 716 N N . THR A 1 89 ? 8.534 -5.675 -23.785 1.00 97.75 89 THR A N 1
ATOM 717 C CA . THR A 1 89 ? 9.030 -6.530 -24.879 1.00 97.75 89 THR A CA 1
ATOM 718 C C . THR A 1 89 ? 8.812 -8.010 -24.606 1.00 97.75 89 THR A C 1
ATOM 720 O O . THR A 1 89 ? 8.398 -8.727 -25.515 1.00 97.75 89 THR A O 1
ATOM 723 N N . ASP A 1 90 ? 9.047 -8.446 -23.367 1.00 98.19 90 ASP A N 1
ATOM 724 C CA . ASP A 1 90 ? 9.139 -9.866 -23.022 1.00 98.19 90 ASP A CA 1
ATOM 725 C C . ASP A 1 90 ? 7.878 -10.332 -22.284 1.00 98.19 90 ASP A C 1
ATOM 727 O O . ASP A 1 90 ? 7.380 -11.428 -22.525 1.00 98.19 90 ASP A O 1
ATOM 731 N N . GLU A 1 91 ? 7.332 -9.485 -21.402 1.00 98.31 91 GLU A N 1
ATOM 732 C CA . GLU A 1 91 ? 6.130 -9.801 -20.611 1.00 98.31 91 GLU A CA 1
ATOM 733 C C . GLU A 1 91 ? 4.833 -9.220 -21.209 1.00 98.31 91 GLU A C 1
ATOM 735 O O . GLU A 1 91 ? 3.741 -9.491 -20.708 1.00 98.31 91 GLU A O 1
ATOM 740 N N . HIS A 1 92 ? 4.931 -8.426 -22.282 1.00 98.00 92 HIS A N 1
ATOM 741 C CA . HIS A 1 92 ? 3.792 -7.796 -22.970 1.00 98.00 92 HIS A CA 1
ATOM 742 C C . HIS A 1 92 ? 2.894 -6.937 -22.058 1.00 98.00 92 HIS A C 1
ATOM 744 O O . HIS A 1 92 ? 1.693 -6.774 -22.295 1.00 98.00 92 HIS A O 1
ATOM 750 N N . LEU A 1 93 ? 3.482 -6.347 -21.014 1.00 98.44 93 LEU A N 1
ATOM 751 C CA . LEU A 1 93 ? 2.810 -5.468 -20.066 1.00 98.44 93 LEU A CA 1
ATOM 752 C C . LEU A 1 93 ? 2.897 -4.009 -20.520 1.00 98.44 93 LEU A C 1
ATOM 754 O O . LEU A 1 93 ? 3.938 -3.346 -20.432 1.00 98.44 93 LEU A O 1
ATOM 758 N N . GLU A 1 94 ? 1.757 -3.497 -20.974 1.00 98.19 94 GLU A N 1
ATOM 759 C CA . GLU A 1 94 ? 1.594 -2.099 -21.366 1.00 98.19 94 GLU A CA 1
ATOM 760 C C . GLU A 1 94 ? 1.770 -1.138 -20.176 1.00 98.19 94 GLU A C 1
ATOM 762 O O . GLU A 1 94 ? 1.307 -1.450 -19.072 1.00 98.19 94 GLU A O 1
ATOM 767 N N . PRO A 1 95 ? 2.398 0.040 -20.373 1.00 98.06 95 PRO A N 1
ATOM 768 C CA . PRO A 1 95 ? 2.519 1.033 -19.320 1.00 98.06 95 PRO A CA 1
ATOM 769 C C . PRO A 1 95 ? 1.164 1.453 -18.765 1.00 98.06 95 PRO A C 1
ATOM 771 O O . PRO A 1 95 ? 0.167 1.550 -19.485 1.00 98.06 95 PRO A O 1
ATOM 774 N N . HIS A 1 96 ? 1.149 1.764 -17.476 1.00 97.69 96 HIS A N 1
ATOM 775 C CA . HIS A 1 96 ? -0.036 2.225 -16.779 1.00 97.69 96 HIS A CA 1
ATOM 776 C C . HIS A 1 96 ? 0.310 3.376 -15.845 1.00 97.69 96 HIS A C 1
ATOM 778 O O . HIS A 1 96 ? 1.274 3.310 -15.082 1.00 97.69 96 HIS A O 1
ATOM 784 N N . LYS A 1 97 ? -0.510 4.424 -15.890 1.00 96.00 97 LYS A N 1
ATOM 785 C CA . LYS A 1 97 ? -0.420 5.567 -14.988 1.00 96.00 97 LYS A CA 1
ATOM 786 C C . LYS A 1 97 ? -1.671 5.586 -14.100 1.00 96.00 97 LYS A C 1
ATOM 788 O O . LYS A 1 97 ? -2.771 5.718 -14.633 1.00 96.00 97 LYS A O 1
ATOM 793 N N . PRO A 1 98 ? -1.530 5.439 -12.772 1.00 96.69 98 PRO A N 1
ATOM 794 C CA . PRO A 1 98 ? -2.647 5.595 -11.845 1.00 96.69 98 PRO A CA 1
ATOM 795 C C . PRO A 1 98 ? -3.203 7.022 -11.864 1.00 96.69 98 PRO A C 1
ATOM 797 O O . PRO A 1 98 ? -2.469 7.976 -12.120 1.00 96.69 98 PRO A O 1
ATOM 800 N N . LYS A 1 99 ? -4.483 7.171 -11.519 1.00 96.44 99 LYS A N 1
ATOM 801 C CA . LYS A 1 99 ? -5.203 8.454 -11.506 1.00 96.44 99 LYS A CA 1
ATOM 802 C C . LYS A 1 99 ? -5.002 9.225 -10.205 1.00 96.44 99 LYS A C 1
ATOM 804 O O . LYS A 1 99 ? -5.039 10.458 -10.198 1.00 96.44 99 LYS A O 1
ATOM 809 N N . ALA A 1 100 ? -4.817 8.512 -9.095 1.00 96.50 100 ALA A N 1
ATOM 810 C CA . ALA A 1 100 ? -4.603 9.112 -7.785 1.00 96.50 100 ALA A CA 1
ATOM 811 C C . ALA A 1 100 ? -3.709 8.260 -6.877 1.00 96.50 100 ALA A C 1
ATOM 813 O O . ALA A 1 100 ? -3.650 7.034 -6.985 1.00 96.50 100 ALA A O 1
ATOM 814 N N . LEU A 1 101 ? -3.055 8.943 -5.942 1.00 96.25 101 LEU A N 1
ATOM 815 C CA . LEU A 1 101 ? -2.274 8.367 -4.859 1.00 96.25 101 LEU A CA 1
ATOM 816 C C . LEU A 1 101 ? -2.864 8.830 -3.525 1.00 96.25 101 LEU A C 1
ATOM 818 O O . LEU A 1 101 ? -3.057 10.027 -3.311 1.00 96.25 101 LEU A O 1
ATOM 822 N N . PHE A 1 102 ? -3.154 7.884 -2.642 1.00 97.00 102 PHE A N 1
ATOM 823 C CA . PHE A 1 102 ? -3.632 8.131 -1.286 1.00 97.00 102 PHE A CA 1
ATOM 824 C C . PHE A 1 102 ? -2.488 7.834 -0.326 1.00 97.00 102 PHE A C 1
ATOM 826 O O . PHE A 1 102 ? -1.992 6.709 -0.260 1.00 97.00 102 PHE A O 1
ATOM 833 N N . LEU A 1 103 ? -2.071 8.861 0.400 1.00 96.19 103 LEU A N 1
ATOM 834 C CA . LEU A 1 103 ? -0.974 8.792 1.347 1.00 96.19 103 LEU A CA 1
ATOM 835 C C . LEU A 1 103 ? -1.534 8.779 2.765 1.00 96.19 103 LEU A C 1
ATOM 837 O O . LEU A 1 103 ? -2.188 9.736 3.182 1.00 96.19 103 LEU A O 1
ATOM 841 N N . THR A 1 104 ? -1.271 7.706 3.501 1.00 93.88 104 THR A N 1
ATOM 842 C CA . THR A 1 104 ? -1.483 7.663 4.951 1.00 93.88 104 THR A CA 1
ATOM 843 C C . THR A 1 104 ? -0.439 8.554 5.620 1.00 93.88 104 THR A C 1
ATOM 845 O O . THR A 1 104 ? 0.746 8.400 5.328 1.00 93.88 104 THR A O 1
ATOM 848 N N . THR A 1 105 ? -0.860 9.462 6.505 1.00 87.31 105 THR A N 1
ATOM 849 C CA . THR A 1 105 ? 0.003 10.409 7.238 1.00 87.31 105 THR A CA 1
ATOM 850 C C . THR A 1 105 ? 0.002 10.140 8.753 1.00 87.31 105 THR A C 1
ATOM 852 O O . THR A 1 105 ? -0.842 9.398 9.249 1.00 87.31 105 THR A O 1
ATOM 855 N N . PHE A 1 106 ? 0.968 10.696 9.507 1.00 81.06 106 PHE A N 1
ATOM 856 C CA . PHE A 1 106 ? 0.945 10.653 10.988 1.00 81.06 106 PHE A CA 1
ATOM 857 C C . PHE A 1 106 ? -0.022 11.679 11.578 1.00 81.06 106 PHE A C 1
ATOM 859 O O . PHE A 1 106 ? -0.469 11.522 12.711 1.00 81.06 106 PHE A O 1
ATOM 866 N N . ASP A 1 107 ? -0.306 12.744 10.832 1.00 74.50 107 ASP A N 1
ATOM 867 C CA . ASP A 1 107 ? -1.325 13.708 11.199 1.00 74.50 107 ASP A CA 1
ATOM 868 C C . ASP A 1 107 ? -2.674 13.332 10.578 1.00 74.50 107 ASP A C 1
ATOM 870 O O . ASP A 1 107 ? -2.788 12.499 9.685 1.00 74.50 107 ASP A O 1
ATOM 874 N N . ASP A 1 108 ? -3.723 13.978 11.053 1.00 66.50 108 ASP A N 1
ATOM 875 C CA . ASP A 1 108 ? -5.086 13.836 10.546 1.00 66.50 108 ASP A CA 1
ATOM 876 C C . ASP A 1 108 ? -5.453 14.957 9.562 1.00 66.50 108 ASP A C 1
ATOM 878 O O . ASP A 1 108 ? -6.629 15.288 9.356 1.00 66.50 108 ASP A O 1
ATOM 882 N N . LYS A 1 109 ? -4.433 15.556 8.935 1.00 68.81 109 LYS A N 1
ATOM 883 C CA . LYS A 1 109 ? -4.584 16.616 7.937 1.00 68.81 109 LYS A CA 1
ATOM 884 C C . LYS A 1 109 ? -4.712 15.979 6.559 1.00 68.81 109 LYS A C 1
ATOM 886 O O . LYS A 1 109 ? -3.784 15.952 5.758 1.00 68.81 109 LYS A O 1
ATOM 891 N N . GLY A 1 110 ? -5.901 15.470 6.276 1.00 82.75 110 GLY A N 1
ATOM 892 C CA . GLY A 1 110 ? -6.201 14.832 5.003 1.00 82.75 110 GLY A CA 1
ATOM 893 C C . GLY A 1 110 ? -7.690 14.796 4.704 1.00 82.75 110 GLY A C 1
ATOM 894 O O . GLY A 1 110 ? -8.521 15.292 5.458 1.00 82.75 110 GLY A O 1
ATOM 895 N N . THR A 1 111 ? -8.034 14.191 3.577 1.00 93.06 111 THR A N 1
ATOM 896 C CA . THR A 1 111 ? -9.406 13.795 3.282 1.00 93.06 111 THR A CA 1
ATOM 897 C C . THR A 1 111 ? -9.784 12.636 4.199 1.00 93.06 111 THR A C 1
ATOM 899 O O . THR A 1 111 ? -9.148 11.584 4.156 1.00 93.06 111 THR A O 1
ATOM 902 N N . ALA A 1 112 ? -10.808 12.837 5.027 1.00 94.44 112 ALA A N 1
ATOM 903 C CA . ALA A 1 112 ? -11.379 11.791 5.861 1.00 94.44 112 ALA A CA 1
ATOM 904 C C . ALA A 1 112 ? -12.391 10.956 5.071 1.00 94.44 112 ALA A C 1
ATOM 906 O O . ALA A 1 112 ? -13.261 11.498 4.389 1.00 94.44 112 ALA A O 1
ATOM 907 N N . ILE A 1 113 ? -12.276 9.640 5.195 1.00 95.88 113 ILE A N 1
ATOM 908 C CA . ILE A 1 113 ? -13.213 8.656 4.665 1.00 95.88 113 ILE A CA 1
ATOM 909 C C . ILE A 1 113 ? -13.986 8.085 5.850 1.00 95.88 113 ILE A C 1
ATOM 911 O O . ILE A 1 113 ? -13.372 7.552 6.775 1.00 95.88 113 ILE A O 1
ATOM 915 N N . ASP A 1 114 ? -15.314 8.215 5.836 1.00 97.75 114 ASP A N 1
ATOM 916 C CA . ASP A 1 114 ? -16.176 7.614 6.856 1.00 97.75 114 ASP A CA 1
ATOM 917 C C . ASP A 1 114 ? -16.094 6.086 6.763 1.00 97.75 114 ASP A C 1
ATOM 919 O O . ASP A 1 114 ? -16.370 5.493 5.717 1.00 97.75 114 ASP A O 1
ATOM 923 N N . ILE A 1 115 ? -15.699 5.456 7.868 1.00 97.88 115 ILE A N 1
ATOM 924 C CA . ILE A 1 115 ? -15.620 3.999 8.002 1.00 97.88 115 ILE A CA 1
ATOM 925 C C . ILE A 1 115 ? -16.522 3.479 9.125 1.00 97.88 115 ILE A C 1
ATOM 927 O O . ILE A 1 115 ? -16.359 2.338 9.559 1.00 97.88 115 ILE A O 1
ATOM 931 N N . GLY A 1 116 ? -17.462 4.289 9.623 1.00 97.88 116 GLY A N 1
ATOM 932 C CA . GLY A 1 116 ? -18.320 3.950 10.759 1.00 97.88 116 GLY A CA 1
ATOM 933 C C . GLY A 1 116 ? -19.047 2.615 10.594 1.00 97.88 116 GLY A C 1
ATOM 934 O O . GLY A 1 116 ? -19.025 1.793 11.509 1.00 97.88 116 GLY A O 1
ATOM 935 N N . ASP A 1 117 ? -19.608 2.368 9.412 1.00 98.06 117 ASP A N 1
ATOM 936 C CA . ASP A 1 117 ? -20.385 1.154 9.123 1.00 98.06 117 ASP A CA 1
ATOM 937 C C . ASP A 1 117 ? -19.511 -0.086 8.864 1.00 98.06 117 ASP A C 1
ATOM 939 O O . ASP A 1 117 ? -19.997 -1.216 8.898 1.00 98.06 117 ASP A O 1
ATOM 943 N N . VAL A 1 118 ? -18.208 0.102 8.627 1.00 98.12 118 VAL A N 1
ATOM 944 C CA . VAL A 1 118 ? -17.262 -0.980 8.292 1.00 98.12 118 VAL A CA 1
ATOM 945 C C . VAL A 1 118 ? -16.139 -1.151 9.316 1.00 98.12 118 VAL A C 1
ATOM 947 O O . VAL A 1 118 ? -15.282 -2.023 9.148 1.00 98.12 118 VAL A O 1
ATOM 950 N N . LEU A 1 119 ? -16.151 -0.380 10.408 1.00 98.06 119 LEU A N 1
ATOM 951 C CA . LEU A 1 119 ? -15.121 -0.426 11.447 1.00 98.06 119 LEU A CA 1
ATOM 952 C C . LEU A 1 119 ? -14.976 -1.833 12.043 1.00 98.06 119 LEU A C 1
ATOM 954 O O . LEU A 1 119 ? -13.859 -2.303 12.247 1.00 98.06 119 LEU A O 1
ATOM 958 N N . ASP A 1 120 ? -16.082 -2.542 12.266 1.00 98.00 120 ASP A N 1
ATOM 959 C CA . ASP A 1 120 ? -16.039 -3.908 12.797 1.00 98.00 120 ASP A CA 1
ATOM 960 C C . ASP A 1 120 ? -15.441 -4.908 11.802 1.00 98.00 120 ASP A C 1
ATOM 962 O O . ASP A 1 120 ? -14.736 -5.835 12.201 1.00 98.00 120 ASP A O 1
ATOM 966 N N . THR A 1 121 ? -15.657 -4.712 10.499 1.00 98.50 121 THR A N 1
ATOM 967 C CA . THR A 1 121 ? -15.012 -5.520 9.453 1.00 98.50 121 THR A CA 1
ATOM 968 C C . THR A 1 121 ? -13.505 -5.270 9.430 1.00 98.50 121 THR A C 1
ATOM 970 O O . THR A 1 121 ? -12.730 -6.228 9.363 1.00 98.50 121 THR A O 1
ATOM 973 N N . LYS A 1 122 ? -13.077 -4.007 9.576 1.00 98.12 122 LYS A N 1
ATOM 974 C CA . LYS A 1 122 ? -11.661 -3.644 9.740 1.00 98.12 122 LYS A CA 1
ATOM 975 C C . LYS A 1 122 ? -11.051 -4.336 10.962 1.00 98.12 122 LYS A C 1
ATOM 977 O O . LYS A 1 122 ? -9.966 -4.901 10.850 1.00 98.12 122 LYS A O 1
ATOM 982 N N . MET A 1 123 ? -11.745 -4.350 12.104 1.00 98.06 123 MET A N 1
ATOM 983 C CA . MET A 1 123 ? -11.237 -5.014 13.313 1.00 98.06 123 MET A CA 1
ATOM 984 C C . MET A 1 123 ? -11.163 -6.529 13.144 1.00 98.06 123 MET A C 1
ATOM 986 O O . MET A 1 123 ? -10.133 -7.116 13.450 1.00 98.06 123 MET A O 1
ATOM 990 N N . LYS A 1 124 ? -12.178 -7.172 12.556 1.00 98.00 124 LYS A N 1
ATOM 991 C CA . LYS A 1 124 ? -12.112 -8.610 12.234 1.00 98.00 124 LYS A CA 1
ATOM 992 C C . LYS A 1 124 ? -10.911 -8.946 11.349 1.00 98.00 124 LYS A C 1
ATOM 994 O O . LYS A 1 124 ? -10.252 -9.959 11.571 1.00 98.00 124 LYS A O 1
ATOM 999 N N . ALA A 1 125 ? -10.615 -8.103 10.359 1.00 98.31 125 ALA A N 1
ATOM 1000 C CA . ALA A 1 125 ? -9.451 -8.281 9.501 1.00 98.31 125 ALA A CA 1
ATOM 1001 C C . ALA A 1 125 ? -8.132 -8.096 10.268 1.00 98.31 125 ALA A C 1
ATOM 1003 O O . ALA A 1 125 ? -7.240 -8.930 10.122 1.00 98.31 125 ALA A O 1
ATOM 1004 N N . LEU A 1 126 ? -8.028 -7.070 11.121 1.00 97.56 126 LEU A N 1
ATOM 1005 C CA . LEU A 1 126 ? -6.875 -6.847 12.000 1.00 97.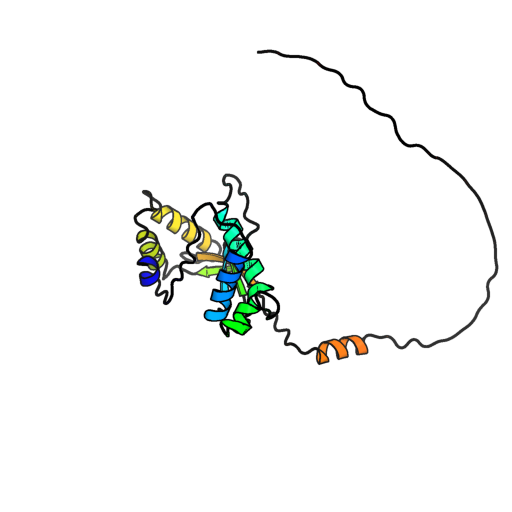56 126 LEU A CA 1
ATOM 1006 C C . LEU A 1 126 ? -6.628 -8.061 12.905 1.00 97.56 126 LEU A C 1
ATOM 1008 O O . LEU A 1 126 ? -5.525 -8.603 12.918 1.00 97.56 126 LEU A O 1
ATOM 1012 N N . MET A 1 127 ? -7.675 -8.546 13.577 1.00 96.81 127 MET A N 1
ATOM 1013 C CA . MET A 1 127 ? -7.617 -9.678 14.509 1.00 96.81 127 MET A CA 1
ATOM 1014 C C . MET A 1 127 ? -7.223 -11.005 13.846 1.00 96.81 127 MET A C 1
ATOM 1016 O O . MET A 1 127 ? -6.810 -11.940 14.528 1.00 96.81 127 MET A O 1
ATOM 1020 N N . ALA A 1 128 ? -7.272 -11.095 12.514 1.00 97.62 128 ALA A N 1
ATOM 1021 C CA . ALA A 1 128 ? -6.775 -12.256 11.782 1.00 97.62 128 ALA A CA 1
ATOM 1022 C C . ALA A 1 128 ? -5.231 -12.335 11.715 1.00 97.62 128 ALA A C 1
ATOM 1024 O O . ALA A 1 128 ? -4.700 -13.350 11.261 1.00 97.62 128 ALA A O 1
ATOM 1025 N N . HIS A 1 129 ? -4.502 -11.303 12.158 1.00 96.88 129 HIS A N 1
ATOM 1026 C CA . HIS A 1 129 ? -3.037 -11.292 12.273 1.00 96.88 129 HIS A CA 1
ATOM 1027 C C . HIS A 1 129 ? -2.576 -11.787 13.654 1.00 96.88 129 HIS A C 1
ATOM 1029 O O . HIS A 1 129 ? -1.885 -11.084 14.385 1.00 96.88 129 HIS A O 1
ATOM 1035 N N . THR A 1 130 ? -2.954 -13.012 14.019 1.00 94.62 130 THR A N 1
ATOM 1036 C CA . THR A 1 130 ? -2.835 -13.544 15.391 1.00 94.62 130 THR A CA 1
ATOM 1037 C C . THR A 1 130 ? -1.425 -13.517 15.988 1.00 94.62 130 THR A C 1
ATOM 1039 O O . THR A 1 130 ? -1.296 -13.466 17.205 1.00 94.62 130 THR A O 1
ATOM 1042 N N . SER A 1 131 ? -0.370 -13.534 15.168 1.00 96.19 131 SER A N 1
ATOM 1043 C CA . SER A 1 131 ? 1.021 -13.476 15.638 1.00 96.19 131 SER A CA 1
ATOM 1044 C C . SER A 1 131 ? 1.540 -12.058 15.910 1.00 96.19 131 SER A C 1
ATOM 1046 O O . SER A 1 131 ? 2.648 -11.924 16.413 1.00 96.19 131 SER A O 1
ATOM 1048 N N . GLN A 1 132 ? 0.800 -11.014 15.518 1.00 93.12 132 GLN A N 1
ATOM 1049 C CA . GLN A 1 132 ? 1.273 -9.619 15.502 1.00 93.12 132 GLN A CA 1
ATOM 1050 C C . GLN A 1 132 ? 0.627 -8.741 16.580 1.00 93.12 132 GLN A C 1
ATOM 1052 O O . GLN A 1 132 ? 0.979 -7.573 16.724 1.00 93.12 132 GLN A O 1
ATOM 1057 N N . LEU A 1 133 ? -0.361 -9.264 17.306 1.00 93.88 133 LEU A N 1
ATOM 1058 C CA . LEU A 1 133 ? -1.213 -8.463 18.179 1.00 93.88 133 LEU A CA 1
ATOM 1059 C C . LEU A 1 133 ? -0.848 -8.631 19.649 1.00 93.88 133 LEU A C 1
ATOM 1061 O O . LEU A 1 133 ? -0.508 -9.719 20.109 1.00 93.88 133 LEU A O 1
ATOM 1065 N N . TRP A 1 134 ? -0.996 -7.539 20.390 1.00 92.00 134 TRP A N 1
ATOM 1066 C CA . TRP A 1 134 ? -0.867 -7.486 21.840 1.00 92.00 134 TRP A CA 1
ATOM 1067 C C . TRP A 1 134 ? -2.220 -7.130 22.481 1.00 92.00 134 TRP A C 1
ATOM 1069 O O . TRP A 1 134 ? -3.109 -6.599 21.799 1.00 92.00 134 TRP A O 1
ATOM 1079 N N . PRO A 1 135 ? -2.408 -7.393 23.787 1.00 93.81 135 PRO A N 1
ATOM 1080 C CA . PRO A 1 135 ? -3.609 -6.965 24.500 1.00 93.81 135 PRO A CA 1
ATOM 1081 C C . PRO A 1 135 ? -3.851 -5.454 24.351 1.00 93.81 135 PRO A C 1
ATOM 1083 O O . PRO A 1 135 ? -2.969 -4.650 24.642 1.00 93.81 135 PRO A O 1
ATOM 1086 N N . GLY A 1 136 ? -5.045 -5.067 23.894 1.00 94.00 136 GLY A N 1
ATOM 1087 C CA . GLY A 1 136 ? -5.430 -3.663 23.687 1.00 94.00 136 GLY A CA 1
ATOM 1088 C C . GLY A 1 136 ? -5.171 -3.103 22.281 1.00 94.00 136 GLY A C 1
ATOM 1089 O O . GLY A 1 136 ? -5.550 -1.963 22.015 1.00 94.00 136 GLY A O 1
ATOM 1090 N N . ALA A 1 137 ? -4.589 -3.880 21.357 1.00 94.12 137 ALA A N 1
ATOM 1091 C CA . ALA A 1 137 ? -4.380 -3.435 19.975 1.00 94.12 137 ALA A CA 1
ATOM 1092 C C . ALA A 1 137 ? -5.695 -3.033 19.274 1.00 94.12 137 ALA A C 1
ATOM 1094 O O . ALA A 1 137 ? -5.744 -2.001 18.607 1.00 94.12 137 ALA A O 1
ATOM 1095 N N . GLU A 1 138 ? -6.775 -3.804 19.455 1.00 95.81 138 GLU A N 1
ATOM 1096 C CA . GLU A 1 138 ? -8.086 -3.477 18.874 1.00 95.81 138 GLU A CA 1
ATOM 1097 C C . GLU A 1 138 ? -8.627 -2.144 19.412 1.00 95.81 138 GLU A C 1
ATOM 1099 O O . GLU A 1 138 ? -9.003 -1.269 18.630 1.00 95.81 138 GLU A O 1
ATOM 1104 N N . ASP A 1 139 ? -8.621 -1.960 20.735 1.00 97.25 139 ASP A N 1
ATOM 1105 C CA . ASP A 1 139 ? -9.126 -0.743 21.377 1.00 97.25 139 ASP A CA 1
ATOM 1106 C C . ASP A 1 139 ? -8.341 0.494 20.945 1.00 97.25 139 ASP A C 1
ATOM 1108 O O . ASP A 1 139 ? -8.933 1.536 20.650 1.00 97.25 139 ASP A O 1
ATOM 1112 N N . MET A 1 140 ? -7.017 0.366 20.839 1.00 95.44 140 MET A N 1
ATOM 1113 C CA . MET A 1 140 ? -6.144 1.430 20.356 1.00 95.44 140 MET A CA 1
ATOM 1114 C C . MET A 1 140 ? -6.504 1.838 18.920 1.00 95.44 140 MET A C 1
ATOM 1116 O O . MET A 1 140 ? -6.724 3.021 18.653 1.00 95.44 140 MET A O 1
ATOM 1120 N N . VAL A 1 141 ? -6.641 0.874 18.001 1.00 95.50 141 VAL A N 1
ATOM 1121 C CA . VAL A 1 141 ? -6.969 1.166 16.593 1.00 95.50 141 VAL A CA 1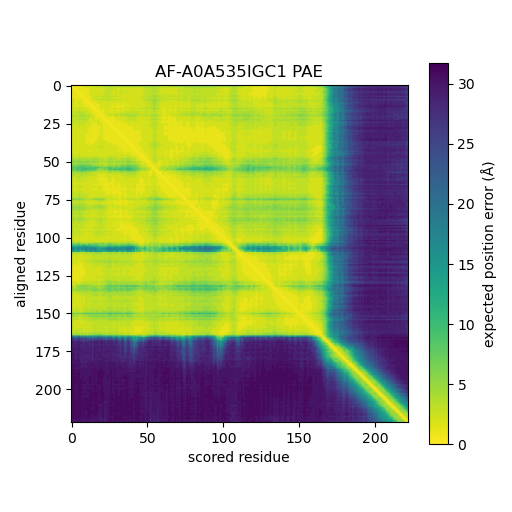
ATOM 1122 C C . VAL A 1 141 ? -8.395 1.712 16.449 1.00 95.50 141 VAL A C 1
ATOM 1124 O O . VAL A 1 141 ? -8.622 2.639 15.665 1.00 95.50 141 VAL A O 1
ATOM 1127 N N . ARG A 1 142 ? -9.363 1.207 17.228 1.00 97.00 142 ARG A N 1
ATOM 1128 C CA . ARG A 1 142 ? -10.717 1.788 17.301 1.00 97.00 142 ARG A CA 1
ATOM 1129 C C . ARG A 1 142 ? -10.680 3.225 17.812 1.00 97.00 142 ARG A C 1
ATOM 1131 O O . ARG A 1 142 ? -11.404 4.069 17.286 1.00 97.00 142 ARG A O 1
ATOM 1138 N N . GLY A 1 143 ? -9.860 3.497 18.824 1.00 96.5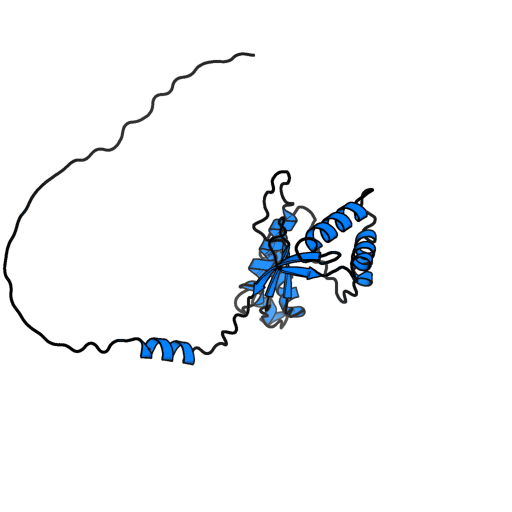6 143 GLY A N 1
ATOM 1139 C CA . GLY A 1 143 ? -9.655 4.827 19.390 1.00 96.56 143 GLY A CA 1
ATOM 1140 C C . GLY A 1 143 ? -9.161 5.819 18.342 1.00 96.56 143 GLY A C 1
ATOM 1141 O O . GLY A 1 143 ? -9.785 6.863 18.159 1.00 96.56 143 GLY A O 1
ATOM 1142 N N . TRP A 1 144 ? -8.116 5.458 17.592 1.00 93.94 144 TRP A N 1
ATOM 1143 C CA . TRP A 1 144 ? -7.591 6.288 16.502 1.00 93.94 144 TRP A CA 1
ATOM 1144 C C . TRP A 1 144 ? -8.634 6.573 15.422 1.00 93.94 144 TRP A C 1
ATOM 1146 O O . TRP A 1 144 ? -8.810 7.725 15.035 1.00 93.94 144 TRP A O 1
ATOM 1156 N N . ALA A 1 145 ? -9.376 5.554 14.981 1.00 95.00 145 ALA A N 1
ATOM 1157 C CA . ALA A 1 145 ? -10.408 5.736 13.962 1.00 95.00 145 ALA A CA 1
ATOM 1158 C C . ALA A 1 145 ? -11.536 6.669 14.440 1.00 95.00 145 ALA A C 1
ATOM 1160 O O . ALA A 1 145 ? -11.988 7.539 13.696 1.00 95.00 145 ALA A O 1
ATOM 1161 N N . LYS A 1 146 ? -11.981 6.525 15.695 1.00 95.81 146 LYS A N 1
ATOM 1162 C CA . LYS A 1 146 ? -12.979 7.422 16.300 1.00 95.81 146 LYS A CA 1
ATOM 1163 C C . LYS A 1 146 ? -12.458 8.852 16.403 1.00 95.81 146 LYS A C 1
ATOM 1165 O O . LYS A 1 146 ? -13.184 9.780 16.063 1.00 95.81 146 LYS A O 1
ATOM 1170 N N . GLU A 1 147 ? -11.218 9.033 16.853 1.00 94.00 147 GLU A N 1
ATOM 1171 C CA . GLU A 1 147 ? -10.608 10.359 16.987 1.00 94.00 147 GLU A CA 1
ATOM 1172 C C . GLU A 1 147 ? -10.500 11.069 15.635 1.00 94.00 147 GLU A C 1
ATOM 1174 O O . GLU A 1 147 ? -10.930 12.216 15.511 1.00 94.00 147 GLU A O 1
ATOM 1179 N N . ALA A 1 148 ? -10.048 10.357 14.599 1.00 92.94 148 ALA A N 1
ATOM 1180 C CA . ALA A 1 148 ? -10.018 10.873 13.235 1.00 92.94 148 ALA A CA 1
ATOM 1181 C C . ALA A 1 148 ? -11.417 11.287 12.741 1.00 92.94 148 ALA A C 1
ATOM 1183 O O . ALA A 1 148 ? -11.560 12.317 12.087 1.00 92.94 148 ALA A O 1
ATOM 1184 N N . GLY A 1 149 ? -12.463 10.526 13.085 1.00 94.44 149 GLY A N 1
ATOM 1185 C CA . GLY A 1 149 ? -13.844 10.812 12.681 1.00 94.44 149 GLY A CA 1
ATOM 1186 C C . GLY A 1 149 ? -14.468 12.039 13.351 1.00 94.44 149 GLY A C 1
ATOM 1187 O O . GLY A 1 149 ? -15.217 12.769 12.698 1.00 94.44 149 GLY A O 1
ATOM 1188 N N . LYS A 1 150 ? -14.126 12.321 14.619 1.00 93.88 150 LYS A N 1
ATOM 1189 C CA . LYS A 1 150 ? -14.726 13.418 15.409 1.00 93.88 150 LYS A CA 1
ATOM 1190 C C . LYS A 1 150 ? -14.674 14.766 14.699 1.00 93.88 150 LYS A C 1
ATOM 1192 O O . LYS A 1 150 ? -15.662 15.495 14.705 1.00 93.88 150 LYS A O 1
ATOM 1197 N N . ARG A 1 151 ? -13.543 15.088 14.064 1.00 87.06 151 ARG A N 1
ATOM 1198 C CA . ARG A 1 151 ? -13.332 16.374 13.372 1.00 87.06 151 ARG A CA 1
ATOM 1199 C C . ARG A 1 151 ? -14.248 16.577 12.165 1.00 87.06 151 ARG A C 1
ATOM 1201 O O . ARG A 1 151 ? -14.473 17.714 11.767 1.00 87.06 151 ARG A O 1
ATOM 1208 N N . TYR A 1 152 ? -14.782 15.490 11.614 1.00 92.88 152 TYR A N 1
ATOM 1209 C CA . TYR A 1 152 ? -15.612 15.478 10.410 1.00 92.88 152 TYR A CA 1
ATOM 1210 C C . TYR A 1 152 ? -17.065 15.067 10.696 1.00 92.88 152 TYR A C 1
ATOM 1212 O O . TYR A 1 152 ? -17.864 14.954 9.771 1.00 92.88 152 TYR A O 1
ATOM 1220 N N . GLY A 1 153 ? -17.425 14.850 11.967 1.00 95.38 153 GLY A N 1
ATOM 1221 C CA . GLY A 1 153 ? -18.762 14.398 12.360 1.00 95.38 153 GLY A CA 1
ATOM 1222 C C . GLY A 1 153 ? -19.045 12.920 12.061 1.00 95.38 153 GLY A C 1
ATOM 1223 O O . GLY A 1 153 ? -20.203 12.510 12.091 1.00 95.38 153 GLY A O 1
ATOM 1224 N N . TYR A 1 154 ? -18.015 12.114 11.791 1.00 97.06 154 TYR A N 1
ATOM 1225 C CA . TYR A 1 154 ? -18.149 10.678 11.536 1.00 97.06 154 TYR A CA 1
ATOM 1226 C C . TYR A 1 154 ? -17.996 9.860 12.819 1.00 97.06 154 TYR A C 1
ATOM 1228 O O . TYR A 1 154 ? -17.261 10.238 13.734 1.00 97.06 154 TYR A O 1
ATOM 1236 N N . LYS A 1 155 ? -18.647 8.689 12.875 1.00 96.88 155 LYS A N 1
ATOM 1237 C CA . LYS A 1 155 ? -18.472 7.737 13.991 1.00 96.88 155 LYS A CA 1
ATOM 1238 C C . LYS A 1 155 ? -17.032 7.222 14.070 1.00 96.88 155 LYS A C 1
ATOM 1240 O O . LYS A 1 155 ? -16.521 6.993 15.164 1.00 96.88 155 LYS A O 1
ATOM 1245 N N . ALA A 1 156 ? -16.411 7.013 12.913 1.00 97.19 156 ALA A N 1
ATOM 1246 C CA . ALA A 1 156 ? -15.015 6.641 12.758 1.00 97.19 156 ALA A CA 1
ATOM 1247 C C . ALA A 1 156 ? -14.549 7.007 11.344 1.00 97.19 156 ALA A C 1
ATOM 1249 O O . ALA A 1 156 ? -15.342 6.940 10.408 1.00 97.19 156 ALA A O 1
ATOM 1250 N N . ALA A 1 157 ? -13.276 7.360 11.180 1.00 96.44 157 ALA A N 1
ATOM 1251 C CA . ALA A 1 157 ? -12.708 7.696 9.882 1.00 96.44 157 ALA A CA 1
ATOM 1252 C C . ALA A 1 157 ? -11.287 7.155 9.695 1.00 96.44 157 ALA A C 1
ATOM 1254 O O . ALA A 1 157 ? -10.572 6.877 10.659 1.00 96.44 157 ALA A O 1
ATOM 1255 N N . GLU A 1 158 ? -10.881 7.053 8.433 1.00 95.25 158 GLU A N 1
ATOM 1256 C CA . GLU A 1 158 ? -9.483 6.960 8.006 1.00 95.25 158 GLU A CA 1
ATOM 1257 C C . GLU A 1 158 ? -9.129 8.210 7.202 1.00 95.25 158 GLU A C 1
ATOM 1259 O O . GLU A 1 158 ? -9.937 8.691 6.409 1.00 95.25 158 GLU A O 1
ATOM 1264 N N . THR A 1 159 ? -7.936 8.762 7.411 1.00 94.44 159 THR A N 1
ATOM 1265 C CA . THR A 1 159 ? -7.506 10.015 6.780 1.00 94.44 159 THR A CA 1
ATOM 1266 C C . THR A 1 159 ? -6.371 9.779 5.802 1.00 94.44 159 THR A C 1
ATOM 1268 O O . THR A 1 159 ? -5.393 9.106 6.125 1.00 94.44 159 THR A O 1
ATOM 1271 N N . TYR A 1 160 ? -6.480 10.394 4.625 1.00 95.25 160 TYR A N 1
ATOM 1272 C CA . TYR A 1 160 ? -5.469 10.310 3.577 1.00 95.25 160 TYR A CA 1
ATOM 1273 C C . TYR A 1 160 ? -5.169 11.678 2.986 1.00 95.25 160 TYR A C 1
ATOM 1275 O O . TYR A 1 160 ? -6.075 12.458 2.681 1.00 95.25 160 TYR A O 1
ATOM 1283 N N . ARG A 1 161 ? -3.899 11.947 2.699 1.00 94.75 161 ARG A N 1
ATOM 1284 C CA . ARG A 1 161 ? -3.527 12.997 1.755 1.00 94.75 161 ARG A CA 1
ATOM 1285 C C . ARG A 1 161 ? -3.679 12.452 0.336 1.00 94.75 161 ARG A C 1
ATOM 1287 O O . ARG A 1 161 ? -3.004 11.502 -0.044 1.00 94.75 161 ARG A O 1
ATOM 1294 N N . ILE A 1 162 ? -4.556 13.065 -0.455 1.00 94.50 162 ILE A N 1
ATOM 1295 C CA . ILE A 1 162 ? -4.834 12.625 -1.827 1.00 94.50 162 ILE A CA 1
ATOM 1296 C C . ILE A 1 162 ? -4.044 13.481 -2.816 1.00 94.50 162 ILE A C 1
ATOM 1298 O O . ILE A 1 162 ? -4.220 14.699 -2.879 1.00 94.50 162 ILE A O 1
ATOM 1302 N N . VAL A 1 163 ? -3.213 12.834 -3.629 1.00 93.81 163 VAL A N 1
ATOM 1303 C CA . VAL A 1 163 ? -2.543 13.436 -4.786 1.00 93.81 163 VAL A CA 1
ATOM 1304 C C . VAL A 1 163 ? -3.255 12.959 -6.045 1.00 93.81 163 VAL A C 1
ATOM 1306 O O . VAL A 1 163 ? -3.281 11.765 -6.340 1.00 93.81 163 VAL A O 1
ATOM 1309 N N . ARG A 1 164 ? -3.846 13.888 -6.798 1.00 94.69 164 ARG A N 1
ATOM 1310 C CA . ARG A 1 164 ? -4.379 13.594 -8.133 1.00 94.69 164 ARG A CA 1
ATOM 1311 C C . ARG A 1 164 ? -3.218 13.608 -9.121 1.00 94.69 164 ARG A C 1
ATOM 1313 O O . ARG A 1 164 ? -2.403 14.522 -9.088 1.00 94.69 164 ARG A O 1
ATOM 1320 N N . LEU A 1 165 ? -3.119 12.554 -9.920 1.00 90.69 165 LEU A N 1
ATOM 1321 C CA . LEU A 1 165 ? -2.060 12.373 -10.914 1.00 90.69 165 LEU A CA 1
ATOM 1322 C C . LEU A 1 165 ? -2.562 12.683 -12.325 1.00 90.69 165 LEU A C 1
ATOM 1324 O O . LEU A 1 165 ? -1.757 12.979 -13.209 1.00 90.69 165 LEU A O 1
ATOM 1328 N N . ASP A 1 166 ? -3.877 12.622 -12.530 1.00 76.12 166 ASP A N 1
ATOM 1329 C CA . ASP A 1 166 ? -4.535 12.976 -13.779 1.00 76.12 166 ASP A CA 1
ATOM 1330 C C . ASP A 1 166 ? -5.302 14.290 -13.620 1.00 76.12 166 ASP A C 1
ATOM 1332 O O . ASP A 1 166 ? -6.417 14.339 -13.099 1.00 76.12 166 ASP A O 1
ATOM 1336 N N . ASP A 1 167 ? -4.695 15.371 -14.101 1.00 54.91 167 ASP A N 1
ATOM 1337 C CA . ASP A 1 167 ? -5.217 16.734 -13.951 1.00 54.91 167 ASP A CA 1
ATOM 1338 C C . ASP A 1 167 ? -6.172 17.128 -15.095 1.00 54.91 167 ASP A C 1
ATOM 1340 O O . ASP A 1 167 ? -6.412 18.309 -15.339 1.00 54.91 167 ASP A O 1
ATOM 1344 N N . GLY A 1 168 ? -6.677 16.161 -15.870 1.00 47.62 168 GLY A N 1
ATOM 1345 C CA . GLY A 1 168 ? -7.485 16.448 -17.061 1.00 47.62 168 GLY A CA 1
ATOM 1346 C C . GLY A 1 168 ? -6.713 17.152 -18.186 1.00 47.62 168 GLY A C 1
ATOM 1347 O O . GLY A 1 168 ? -7.322 17.614 -19.147 1.00 47.62 168 GLY A O 1
ATOM 1348 N N . ALA A 1 169 ? -5.380 17.214 -18.105 1.00 42.91 169 ALA A N 1
ATOM 1349 C CA . ALA A 1 169 ? -4.539 17.535 -19.247 1.00 42.91 169 ALA A CA 1
ATOM 1350 C C . ALA A 1 169 ? -4.488 16.305 -20.165 1.00 42.91 169 ALA A C 1
ATOM 1352 O O . ALA A 1 169 ? -3.561 15.498 -20.111 1.00 42.91 169 ALA A O 1
ATOM 1353 N N . SER A 1 170 ? -5.523 16.154 -20.995 1.00 40.34 170 SER A N 1
ATOM 1354 C CA . SER A 1 170 ? -5.402 15.460 -22.273 1.00 40.34 170 SER A CA 1
ATOM 1355 C C . SER A 1 170 ? -4.116 15.916 -22.969 1.00 40.34 170 SER A C 1
ATOM 1357 O O . SER A 1 170 ? -3.688 17.068 -22.840 1.00 40.34 170 SER A O 1
ATOM 1359 N N . ASN A 1 171 ? -3.495 15.008 -23.719 1.00 44.75 171 ASN A N 1
ATOM 1360 C CA . ASN A 1 171 ? -2.395 15.292 -24.639 1.00 44.75 171 ASN A CA 1
ATOM 1361 C C . ASN A 1 171 ? -2.858 16.181 -25.816 1.00 44.75 171 ASN A C 1
ATOM 1363 O O . ASN A 1 171 ? -2.620 15.860 -26.975 1.00 44.75 171 ASN A O 1
ATOM 1367 N N . ASP A 1 172 ? -3.499 17.314 -25.537 1.00 41.97 172 ASP A N 1
ATOM 1368 C CA . ASP A 1 172 ? -3.861 18.319 -26.529 1.00 41.97 172 ASP A CA 1
ATOM 1369 C C . ASP A 1 172 ? -2.710 19.326 -26.648 1.00 41.97 172 ASP A C 1
ATOM 1371 O O . ASP A 1 172 ? -2.799 20.499 -26.260 1.00 41.97 172 ASP A O 1
ATOM 1375 N N . ASP A 1 173 ? -1.587 18.850 -27.188 1.00 44.59 173 ASP A N 1
ATOM 1376 C CA . ASP A 1 173 ? -0.422 19.677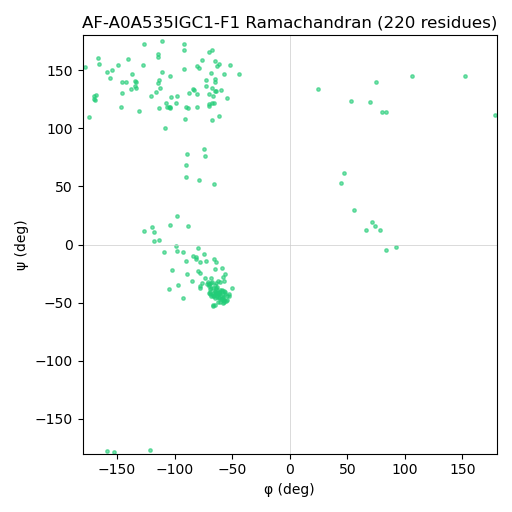 -27.531 1.00 44.59 173 ASP A CA 1
ATOM 1377 C C . ASP A 1 173 ? -0.788 20.795 -28.543 1.00 44.59 173 ASP A C 1
ATOM 1379 O O . ASP A 1 173 ? -0.168 21.864 -28.594 1.00 44.59 173 ASP A O 1
ATOM 1383 N N . GLU A 1 174 ? -1.899 20.638 -29.272 1.00 46.00 174 GLU A N 1
ATOM 1384 C CA . GLU A 1 174 ? -2.450 21.675 -30.150 1.00 46.00 174 GLU A CA 1
ATOM 1385 C C . GLU A 1 174 ? -3.039 22.879 -29.389 1.00 46.00 174 GLU A C 1
ATOM 1387 O O . GLU A 1 174 ? -2.847 24.036 -29.790 1.00 46.00 174 GLU A O 1
ATOM 1392 N N . THR A 1 175 ? -3.713 22.658 -28.257 1.00 43.19 175 THR A N 1
ATOM 1393 C CA . THR A 1 175 ? -4.429 23.728 -27.534 1.00 43.19 175 THR A CA 1
ATOM 1394 C C . THR A 1 175 ? -3.461 24.626 -26.761 1.00 43.19 175 THR A C 1
ATOM 1396 O O . THR A 1 175 ? -3.641 25.851 -26.683 1.00 43.19 175 THR A O 1
ATOM 1399 N N . ARG A 1 176 ? -2.361 24.052 -26.251 1.00 46.97 176 ARG A N 1
ATOM 1400 C CA . ARG A 1 176 ? -1.297 24.805 -25.561 1.00 46.97 176 ARG A CA 1
ATOM 1401 C C . ARG A 1 176 ? -0.503 25.689 -26.525 1.00 46.97 176 ARG A C 1
ATOM 1403 O O . ARG A 1 176 ? -0.114 26.805 -26.161 1.00 46.97 176 ARG A O 1
ATOM 1410 N N . THR A 1 177 ? -0.328 25.238 -27.765 1.00 47.25 177 THR A N 1
ATOM 1411 C CA . THR A 1 177 ? 0.370 25.985 -28.819 1.00 47.25 177 THR A CA 1
ATOM 1412 C C . THR A 1 177 ? -0.433 27.212 -29.264 1.00 47.25 177 THR A C 1
ATOM 1414 O O . THR A 1 177 ? 0.130 28.308 -29.354 1.00 47.25 177 THR A O 1
ATOM 1417 N N . ARG A 1 178 ? -1.766 27.095 -29.393 1.00 49.97 178 ARG A N 1
ATOM 1418 C CA . ARG A 1 178 ? -2.664 28.231 -29.707 1.00 49.97 178 ARG A CA 1
ATOM 1419 C C . ARG A 1 178 ? -2.695 29.307 -28.614 1.00 49.97 178 ARG A C 1
ATOM 1421 O O . ARG A 1 178 ? -2.691 30.500 -28.914 1.00 49.97 178 ARG A O 1
ATOM 1428 N N . ARG A 1 179 ? -2.655 28.919 -27.332 1.00 48.56 179 ARG A N 1
ATOM 1429 C CA . ARG A 1 179 ? -2.584 29.883 -26.210 1.00 48.56 179 ARG A CA 1
ATOM 1430 C C . ARG A 1 179 ? -1.251 30.638 -26.140 1.00 48.56 179 ARG A C 1
ATOM 1432 O O . ARG A 1 179 ? -1.227 31.778 -25.675 1.00 48.56 179 ARG A O 1
ATOM 1439 N N . ARG A 1 180 ? -0.147 30.036 -26.603 1.00 50.19 180 ARG A N 1
ATOM 1440 C CA . ARG A 1 180 ? 1.175 30.692 -26.672 1.00 50.19 180 ARG A CA 1
ATOM 1441 C C . ARG A 1 180 ? 1.301 31.646 -27.857 1.00 50.19 180 ARG A C 1
ATOM 1443 O O . ARG A 1 180 ? 1.903 32.706 -27.700 1.00 50.19 180 ARG A O 1
ATOM 1450 N N . THR A 1 181 ? 0.725 31.318 -29.014 1.00 50.94 181 THR A N 1
ATOM 1451 C CA . THR A 1 181 ? 0.756 32.202 -30.193 1.00 50.94 181 THR A CA 1
ATOM 1452 C C . THR A 1 181 ? -0.170 33.411 -30.050 1.00 50.94 181 THR A C 1
ATOM 1454 O O . THR A 1 181 ? 0.177 34.487 -30.530 1.00 50.94 181 THR A O 1
ATOM 1457 N N . ALA A 1 182 ? -1.270 33.293 -29.297 1.00 52.16 182 ALA A N 1
ATOM 1458 C CA . ALA A 1 182 ? -2.184 34.404 -29.010 1.00 52.16 182 ALA A CA 1
ATOM 1459 C C . ALA A 1 182 ? -1.637 35.461 -28.019 1.00 52.16 182 ALA A C 1
ATOM 1461 O O . ALA A 1 182 ? -2.194 36.551 -27.925 1.00 52.16 182 ALA A O 1
ATOM 1462 N N . ARG A 1 183 ? -0.549 35.175 -27.281 1.00 48.16 183 ARG A N 1
ATOM 1463 C CA . ARG A 1 183 ? 0.049 36.087 -26.274 1.00 48.16 183 ARG A CA 1
ATOM 1464 C C . ARG A 1 183 ? 1.335 36.791 -26.730 1.00 48.16 183 ARG A C 1
ATOM 1466 O O . ARG A 1 183 ? 2.055 37.318 -25.885 1.00 48.16 183 ARG A O 1
ATOM 1473 N N . ARG A 1 184 ? 1.654 36.839 -28.030 1.00 44.50 184 ARG A N 1
ATOM 1474 C CA . ARG A 1 184 ? 2.723 37.732 -28.524 1.00 44.50 184 ARG A CA 1
ATOM 1475 C C . ARG A 1 184 ? 2.132 39.109 -28.847 1.00 44.50 184 ARG A C 1
ATOM 1477 O O . ARG A 1 184 ? 1.314 39.193 -29.761 1.00 44.50 184 ARG A O 1
ATOM 1484 N N . PRO A 1 185 ? 2.549 40.197 -28.174 1.00 42.47 185 PRO A N 1
ATOM 1485 C CA . PRO A 1 185 ? 2.235 41.535 -28.648 1.00 42.47 185 PRO A CA 1
ATOM 1486 C C . PRO A 1 185 ? 2.926 41.740 -29.998 1.00 42.47 185 PRO A C 1
ATOM 1488 O O . PRO A 1 185 ? 4.115 41.445 -30.148 1.00 42.47 185 PRO A O 1
ATOM 1491 N N . ARG A 1 186 ? 2.183 42.243 -30.986 1.00 44.88 186 ARG A N 1
ATOM 1492 C CA . ARG A 1 186 ? 2.754 42.744 -32.238 1.00 44.88 186 ARG A CA 1
ATOM 1493 C C . ARG A 1 186 ? 3.679 43.913 -31.901 1.00 44.88 186 ARG A C 1
ATOM 1495 O O . ARG A 1 186 ? 3.215 44.970 -31.490 1.00 44.88 186 ARG A O 1
ATOM 1502 N N . THR A 1 187 ? 4.983 43.729 -32.070 1.00 45.50 187 THR A N 1
ATOM 1503 C CA . THR A 1 187 ? 5.951 44.828 -32.044 1.00 45.50 187 THR A CA 1
ATOM 1504 C C . THR A 1 187 ? 5.716 45.711 -33.267 1.00 45.50 187 THR A C 1
ATOM 1506 O O . THR A 1 187 ? 6.042 45.311 -34.384 1.00 45.50 187 THR A O 1
ATOM 1509 N N . SER A 1 188 ? 5.149 46.902 -33.072 1.00 39.97 188 SER A N 1
ATOM 1510 C CA . SER A 1 188 ? 5.189 47.970 -34.071 1.00 39.97 188 SER A CA 1
ATOM 1511 C C . SER A 1 188 ? 6.432 48.822 -33.837 1.00 39.97 188 SER A C 1
ATOM 1513 O O . SER A 1 188 ? 6.592 49.435 -32.782 1.00 39.97 188 SER A O 1
ATOM 1515 N N . ALA A 1 189 ? 7.309 48.855 -34.832 1.00 44.25 189 ALA A N 1
ATOM 1516 C CA . ALA A 1 189 ? 8.444 49.756 -34.888 1.00 44.25 189 ALA A CA 1
ATOM 1517 C C . ALA A 1 189 ? 7.994 51.224 -34.998 1.00 44.25 189 ALA A C 1
ATOM 1519 O O . ALA A 1 189 ? 7.118 51.541 -35.803 1.00 44.25 189 ALA A O 1
ATOM 1520 N N . ARG A 1 190 ? 8.679 52.132 -34.289 1.00 36.34 190 ARG A N 1
ATOM 1521 C CA . ARG A 1 190 ? 9.013 53.458 -34.831 1.00 36.34 190 ARG A CA 1
ATOM 1522 C C . ARG A 1 190 ? 10.229 54.066 -34.130 1.00 36.34 190 ARG A C 1
ATOM 1524 O O . ARG A 1 190 ? 10.464 53.846 -32.949 1.00 36.34 190 ARG A O 1
ATOM 1531 N N . ALA A 1 191 ? 11.017 54.764 -34.936 1.00 38.88 191 ALA A N 1
ATOM 1532 C CA . ALA A 1 191 ? 12.385 55.195 -34.697 1.00 38.88 191 ALA A CA 1
ATOM 1533 C C . ALA A 1 191 ? 12.522 56.593 -34.057 1.00 38.88 191 ALA A C 1
ATOM 1535 O O . ALA A 1 191 ? 11.576 57.375 -34.057 1.00 38.88 191 ALA A O 1
ATOM 1536 N N . SER A 1 192 ? 13.782 56.902 -33.704 1.00 36.53 192 SER A N 1
ATOM 1537 C CA . SER A 1 192 ? 14.426 58.227 -33.583 1.00 36.53 192 SER A CA 1
ATOM 1538 C C . SER A 1 192 ? 14.244 59.027 -32.283 1.00 36.53 192 SER A C 1
ATOM 1540 O O . SER A 1 192 ? 13.192 59.611 -32.061 1.00 36.53 192 SER A O 1
ATOM 1542 N N . ALA A 1 193 ? 15.342 59.233 -31.536 1.00 36.31 193 ALA A N 1
ATOM 1543 C CA . ALA A 1 193 ? 16.057 60.524 -31.497 1.00 36.31 193 ALA A CA 1
ATOM 1544 C C . ALA A 1 193 ? 17.316 60.483 -30.596 1.00 36.31 193 ALA A C 1
ATOM 1546 O O . ALA A 1 193 ? 17.428 59.700 -29.660 1.00 36.31 193 ALA A O 1
ATOM 1547 N N . ARG A 1 194 ? 18.275 61.348 -30.944 1.00 40.19 194 ARG A N 1
ATOM 1548 C CA . ARG A 1 194 ? 19.631 61.557 -30.400 1.00 40.19 194 ARG A CA 1
ATOM 1549 C C . ARG A 1 194 ? 19.690 61.972 -28.919 1.00 40.19 194 ARG A C 1
ATOM 1551 O O . ARG A 1 194 ? 18.848 62.734 -28.465 1.00 40.19 194 ARG A O 1
ATOM 1558 N N . GLY A 1 195 ? 20.821 61.678 -28.263 1.00 31.94 195 GLY A N 1
ATOM 1559 C CA . GLY A 1 195 ? 21.280 62.389 -27.059 1.00 31.94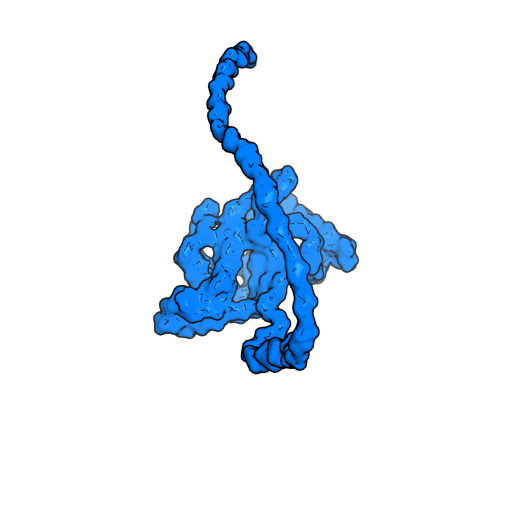 195 GLY A CA 1
ATOM 1560 C C . GLY A 1 195 ? 22.670 61.946 -26.577 1.00 31.94 195 GLY A C 1
ATOM 1561 O O . GLY A 1 195 ? 22.838 60.823 -26.127 1.00 31.94 195 GLY A O 1
ATOM 1562 N N . ARG A 1 196 ? 23.675 62.822 -26.719 1.00 39.78 196 ARG A N 1
ATOM 1563 C CA . ARG A 1 196 ? 25.091 62.660 -26.315 1.00 39.78 196 ARG A CA 1
ATOM 1564 C C . ARG A 1 196 ? 25.306 62.677 -24.786 1.00 39.78 196 ARG A C 1
ATOM 1566 O O . ARG A 1 196 ? 24.530 63.324 -24.095 1.00 39.78 196 ARG A O 1
ATOM 1573 N N . ARG A 1 197 ? 26.520 62.226 -24.395 1.00 38.12 197 ARG A N 1
ATOM 1574 C CA . ARG A 1 197 ? 27.386 62.590 -23.227 1.00 38.12 197 ARG A CA 1
ATOM 1575 C C . ARG A 1 197 ? 27.432 61.535 -22.109 1.00 38.12 197 ARG A C 1
ATOM 1577 O O . ARG A 1 197 ? 26.417 60.918 -21.852 1.00 38.12 197 ARG A O 1
ATOM 1584 N N . THR A 1 198 ? 28.510 61.271 -21.363 1.00 35.81 198 THR A N 1
ATOM 1585 C CA . THR A 1 198 ? 29.966 61.569 -21.355 1.00 35.81 198 THR A CA 1
ATOM 1586 C C . THR A 1 198 ? 30.586 60.611 -20.318 1.00 35.81 198 THR A C 1
ATOM 1588 O O . THR A 1 198 ? 29.882 60.092 -19.459 1.00 35.81 198 THR A O 1
ATOM 1591 N N . ALA A 1 199 ? 31.896 60.391 -20.406 1.00 39.38 199 ALA A N 1
ATOM 1592 C CA . ALA A 1 199 ? 32.710 59.510 -19.567 1.00 39.38 199 ALA A CA 1
ATOM 1593 C C . ALA A 1 199 ? 32.828 59.901 -18.075 1.00 39.38 199 ALA A C 1
ATOM 1595 O O . ALA A 1 199 ? 32.742 61.081 -17.753 1.00 39.38 199 ALA A O 1
ATOM 1596 N N . GLN A 1 200 ? 33.153 58.909 -17.228 1.00 40.88 200 GLN A N 1
ATOM 1597 C CA . GLN A 1 200 ? 34.049 58.927 -16.040 1.00 40.88 200 GLN A CA 1
ATOM 1598 C C . GLN A 1 200 ? 34.007 57.504 -15.425 1.00 40.88 200 GLN A C 1
ATOM 1600 O O . GLN A 1 200 ? 32.927 57.006 -15.147 1.00 40.88 200 GLN A O 1
ATOM 1605 N N . SER A 1 201 ? 35.050 56.664 -15.437 1.00 35.50 201 SER A N 1
ATOM 1606 C CA . SER A 1 201 ? 36.397 56.708 -14.832 1.00 35.50 201 SER A CA 1
ATOM 1607 C C . SER A 1 201 ? 36.443 56.577 -13.299 1.00 35.50 201 SER A C 1
ATOM 1609 O O . SER A 1 201 ? 35.956 57.449 -12.590 1.00 35.50 201 SER A O 1
ATOM 1611 N N . ALA A 1 202 ? 37.201 55.551 -12.865 1.00 36.62 202 ALA A N 1
ATOM 1612 C CA . ALA A 1 202 ? 37.844 55.337 -11.555 1.00 36.62 202 ALA A CA 1
ATOM 1613 C C . ALA A 1 202 ? 36.911 54.919 -10.392 1.00 36.62 202 ALA A C 1
ATOM 1615 O O . ALA A 1 202 ? 35.810 55.423 -10.269 1.00 36.62 202 ALA A O 1
ATOM 1616 N N . ARG A 1 203 ? 37.241 53.998 -9.473 1.00 39.00 203 ARG A N 1
ATOM 1617 C CA . ARG A 1 203 ? 38.508 53.636 -8.799 1.00 39.00 203 ARG A CA 1
ATOM 1618 C C . ARG A 1 203 ? 38.274 52.290 -8.067 1.00 39.00 203 ARG A C 1
ATOM 1620 O O . ARG A 1 203 ? 37.210 52.080 -7.508 1.00 39.00 203 ARG A O 1
ATOM 1627 N N . SER A 1 204 ? 39.121 51.276 -8.255 1.00 36.66 204 SER A N 1
ATOM 1628 C CA . SER A 1 204 ? 40.259 50.868 -7.401 1.00 36.66 204 SER A CA 1
ATOM 1629 C C . SER A 1 204 ? 39.943 50.039 -6.136 1.00 36.66 204 SER A C 1
ATOM 1631 O O . SER A 1 204 ? 39.441 50.571 -5.157 1.00 36.66 204 SER A O 1
ATOM 1633 N N . ARG A 1 205 ? 40.429 48.784 -6.173 1.00 36.62 205 ARG A N 1
ATOM 1634 C CA . ARG A 1 205 ? 41.132 47.999 -5.128 1.00 36.62 205 ARG A CA 1
ATOM 1635 C C . ARG A 1 205 ? 40.495 47.840 -3.735 1.00 36.62 205 ARG A C 1
ATOM 1637 O O . ARG A 1 205 ? 40.463 48.786 -2.966 1.00 36.62 205 ARG A O 1
ATOM 1644 N N . SER A 1 206 ? 40.308 46.584 -3.315 1.00 38.97 206 SER A N 1
ATOM 1645 C CA . SER A 1 206 ? 41.112 46.010 -2.217 1.00 38.97 206 SER A CA 1
ATOM 1646 C C . SER A 1 206 ? 40.911 44.495 -2.090 1.00 38.97 206 SER A C 1
ATOM 1648 O O . SER A 1 206 ? 39.802 43.991 -1.950 1.00 38.97 206 SER A O 1
ATOM 1650 N N . THR A 1 207 ? 42.027 43.781 -2.149 1.00 38.09 207 THR A N 1
ATOM 1651 C CA . THR A 1 207 ? 42.228 42.353 -1.906 1.00 38.09 207 THR A CA 1
ATOM 1652 C C . THR A 1 207 ? 42.403 42.070 -0.412 1.00 38.09 207 THR A C 1
ATOM 1654 O O . THR A 1 207 ? 43.273 42.698 0.193 1.00 38.09 207 THR A O 1
ATOM 1657 N N . ARG A 1 208 ? 41.735 41.050 0.155 1.00 34.59 208 ARG A N 1
ATOM 1658 C CA . ARG A 1 208 ? 42.356 40.164 1.169 1.00 34.59 208 ARG A CA 1
ATOM 1659 C C . ARG A 1 208 ? 41.513 38.922 1.498 1.00 34.59 208 ARG A C 1
ATOM 1661 O O . ARG A 1 208 ? 40.390 39.035 1.966 1.00 34.59 208 ARG A O 1
ATOM 1668 N N . ALA A 1 209 ? 42.129 37.753 1.353 1.00 40.38 209 ALA A N 1
ATOM 1669 C CA . ALA A 1 209 ? 41.816 36.508 2.063 1.00 40.38 209 ALA A CA 1
ATOM 1670 C C . ALA A 1 209 ? 43.098 36.058 2.818 1.00 40.38 209 ALA A C 1
ATOM 1672 O O . ALA A 1 209 ? 44.127 36.731 2.705 1.00 40.38 209 ALA A O 1
ATOM 1673 N N . PRO A 1 210 ? 43.122 34.906 3.510 1.00 50.34 210 PRO A N 1
ATOM 1674 C CA . PRO A 1 210 ? 42.572 34.627 4.839 1.00 50.34 210 PRO A CA 1
ATOM 1675 C C . PRO A 1 210 ? 43.696 34.391 5.885 1.00 50.34 210 PRO A C 1
ATOM 1677 O O . PRO A 1 210 ? 44.876 34.324 5.539 1.00 50.34 210 PRO A O 1
ATOM 1680 N N . ARG A 1 211 ? 43.365 34.214 7.176 1.00 39.97 211 ARG A N 1
ATOM 1681 C CA . ARG A 1 211 ? 44.317 33.700 8.188 1.00 39.97 211 ARG A CA 1
ATOM 1682 C C . ARG A 1 211 ? 43.710 32.606 9.072 1.00 39.97 211 ARG A C 1
ATOM 1684 O O . ARG A 1 211 ? 42.547 32.666 9.447 1.00 39.97 211 ARG A O 1
ATOM 1691 N N . LYS A 1 212 ? 44.556 31.604 9.334 1.00 37.16 212 LYS A N 1
ATOM 1692 C CA . LYS A 1 212 ? 44.328 30.315 10.002 1.00 37.16 212 LYS A CA 1
ATOM 1693 C C . LYS A 1 212 ? 44.271 30.407 11.539 1.00 37.16 212 LYS A C 1
ATOM 1695 O O . LYS A 1 212 ? 44.955 31.234 12.126 1.00 37.16 212 LYS A O 1
ATOM 1700 N N . ALA A 1 213 ? 43.517 29.457 12.102 1.00 39.69 213 ALA A N 1
ATOM 1701 C CA . ALA A 1 213 ? 43.715 28.623 13.300 1.00 39.69 213 ALA A CA 1
ATOM 1702 C C . ALA A 1 213 ? 44.618 29.080 14.464 1.00 39.69 213 ALA A C 1
ATOM 1704 O O . ALA A 1 213 ? 45.813 29.291 14.278 1.00 39.69 213 ALA A O 1
ATOM 1705 N N . THR A 1 214 ? 44.091 28.927 15.685 1.00 39.56 214 THR A N 1
ATOM 1706 C CA . THR A 1 214 ? 44.827 28.394 16.845 1.00 39.56 214 THR A CA 1
ATOM 1707 C C . THR A 1 214 ? 43.907 27.570 17.751 1.00 39.56 214 THR A C 1
ATOM 1709 O O . THR A 1 214 ? 42.743 27.892 17.971 1.00 39.56 214 THR A O 1
ATOM 1712 N N . SER A 1 215 ? 44.463 26.467 18.247 1.00 38.50 215 SER A N 1
ATOM 1713 C CA . SER A 1 215 ? 43.905 25.562 19.244 1.00 38.50 215 SER A CA 1
ATOM 1714 C C . SER A 1 215 ? 44.091 26.113 20.660 1.00 38.50 215 SER A C 1
ATOM 1716 O O . SER A 1 215 ? 45.074 26.797 20.939 1.00 38.50 215 SER A O 1
ATOM 1718 N N . SER A 1 216 ? 43.225 25.724 21.599 1.00 41.53 216 SER A N 1
ATOM 1719 C CA . SER A 1 216 ? 43.686 25.428 22.958 1.00 41.53 216 SER A CA 1
ATOM 1720 C C . SER A 1 216 ? 42.751 24.452 23.675 1.00 41.53 216 SER A C 1
ATOM 1722 O O . SER A 1 216 ? 41.566 24.327 23.389 1.00 41.53 216 SER A O 1
ATOM 1724 N N . ARG A 1 217 ? 43.384 23.699 24.562 1.00 44.41 217 ARG A N 1
ATOM 1725 C CA . ARG A 1 217 ? 43.016 22.447 25.220 1.00 44.41 217 ARG A CA 1
ATOM 1726 C C . ARG A 1 217 ? 42.767 22.756 26.701 1.00 44.41 217 ARG A C 1
ATOM 1728 O O . ARG A 1 217 ? 43.505 23.588 27.221 1.00 44.41 217 ARG A O 1
ATOM 1735 N N . ARG A 1 218 ? 41.854 22.036 27.377 1.00 42.06 218 ARG A N 1
ATOM 1736 C CA . ARG A 1 218 ? 41.756 21.716 28.841 1.00 42.06 218 ARG A CA 1
ATOM 1737 C C . ARG A 1 218 ? 40.264 21.496 29.182 1.00 42.06 218 ARG A C 1
ATOM 1739 O O . ARG A 1 218 ? 39.440 22.184 28.613 1.00 42.06 218 ARG A O 1
ATOM 1746 N N . LYS A 1 219 ? 39.813 20.614 30.079 1.00 41.94 219 LYS A N 1
ATOM 1747 C CA . LYS A 1 219 ? 40.420 19.650 31.017 1.00 41.94 219 LYS A CA 1
ATOM 1748 C C . LYS A 1 219 ? 39.293 18.704 31.497 1.00 41.94 219 LYS A C 1
ATOM 1750 O O . LYS A 1 219 ? 38.137 19.096 31.521 1.00 41.94 219 LYS A O 1
ATOM 1755 N N . ARG A 1 220 ? 39.685 17.495 31.909 1.00 47.28 220 ARG A N 1
ATOM 1756 C CA . ARG A 1 220 ? 38.912 16.459 32.625 1.00 47.28 220 ARG A CA 1
ATOM 1757 C C . ARG A 1 220 ? 38.210 16.975 33.894 1.00 47.28 220 ARG A C 1
ATOM 1759 O O . ARG A 1 220 ? 38.818 17.797 34.574 1.00 47.28 220 ARG A O 1
ATOM 1766 N N . ALA A 1 221 ? 37.113 16.325 34.306 1.00 46.00 221 ALA A N 1
ATOM 1767 C CA . ALA A 1 221 ? 36.956 15.758 35.657 1.00 46.00 221 ALA A CA 1
ATOM 1768 C C . ALA A 1 221 ? 35.708 14.853 35.779 1.00 46.00 221 ALA A C 1
ATOM 1770 O O . ALA A 1 221 ? 34.614 15.319 35.499 1.00 46.00 221 ALA A O 1
ATOM 1771 N N . ARG A 1 222 ? 35.969 13.633 36.281 1.00 47.75 222 ARG A N 1
ATOM 1772 C CA . ARG A 1 222 ? 35.120 12.653 36.995 1.00 47.75 222 ARG A CA 1
ATOM 1773 C C . ARG A 1 222 ? 33.904 12.056 36.295 1.00 47.75 222 ARG A C 1
ATOM 1775 O O . ARG A 1 222 ? 32.913 12.773 36.079 1.00 47.75 222 ARG A O 1
#

Sequence (222 aa):
RAAAKILGVKHTVFLGYEDGYLYPTLEVRKDVARQIRIHKPDVILCFDPTMRIADTYVNHPDHIEASEVVLRSINPDASTRQMFPELWTDEHLEPHKPKALFLTTFDDKGTAIDIGDVLDTKMKALMAHTSQLWPGAEDMVRGWAKEAGKRYGYKAAETYRIVRLDDGASNDDETRTRRRTARRPRTSARASARGRRTAQSARSRSTRAPRKATSSRRKRAR

Mean predicted aligned error: 13.18 Å

Secondary structure (DSSP, 8-state):
-HHHHHTT--------PPTT-----HHHHHHHHHHHHHH--SEEEEE-TT--EETTEEPPHHHHHHHHHHHHIIIIITT-SSSSTHHHHTT-------SEEEEE-SSS-SEEEE-TTTHHHHHHHHHT-TTT--TTHHHHHHHHHHHHHHTTT-SSEEEEEEEES--S--S-HHHHHHHHHTT---------------------------------------

Solvent-accessible surface area (backbone atoms only — not comparable to full-atom values): 13792 Å² total; per-residue (Å²): 109,66,28,42,56,68,71,66,53,89,78,86,85,81,91,81,75,60,89,87,68,56,59,70,44,72,66,57,27,48,56,51,12,50,51,41,27,73,66,55,44,58,62,47,78,44,45,42,56,81,61,52,70,55,101,90,44,73,50,59,62,42,57,32,29,54,20,49,25,51,56,44,16,53,57,54,39,12,46,34,68,82,36,67,42,58,44,41,77,76,66,65,37,58,60,31,68,48,42,30,38,35,20,41,60,96,61,78,82,42,57,71,43,78,35,54,94,46,47,66,56,53,47,55,24,56,64,56,45,71,92,78,67,59,97,60,49,67,60,51,54,52,47,52,23,30,59,56,6,56,86,75,77,34,76,14,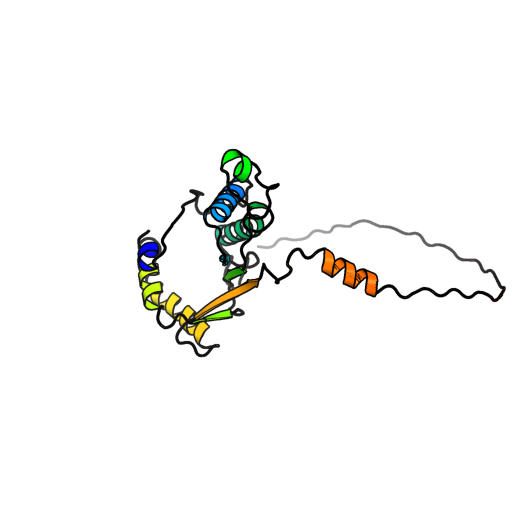21,52,48,25,42,74,46,75,66,61,84,78,74,66,92,53,67,67,61,59,51,52,59,56,64,72,68,60,80,82,83,77,87,82,84,91,85,90,85,88,88,81,91,84,85,90,82,83,89,86,90,86,83,88,90,80,88,83,87,88,84,88,80,90,82,138